Protein AF-0000000076641868 (afdb_homodimer)

InterPro domains:
  IPR032808 DoxX family [PF13564] (14-111)

Solvent-accessible surface area (backbone atoms only — not comparable to full-atom values): 12110 Å² total; per-residue (Å²): 129,54,69,68,49,52,49,50,29,53,50,32,48,50,52,40,35,47,54,39,31,52,54,9,49,38,33,59,73,54,34,63,71,57,48,53,52,36,42,72,49,42,35,53,69,66,54,39,32,53,52,10,48,52,31,35,54,27,30,50,28,38,62,48,17,80,79,39,60,50,44,20,56,52,19,44,60,62,45,38,57,55,22,42,24,50,29,40,45,33,49,27,69,62,51,57,64,91,70,37,48,63,31,48,46,40,41,52,32,42,52,48,36,50,69,52,33,88,60,47,44,81,40,91,130,54,68,66,49,50,49,51,29,52,52,32,48,51,51,41,36,47,53,39,31,52,54,10,48,38,33,59,73,55,35,64,70,57,48,53,52,35,43,75,50,42,34,51,69,68,55,37,33,52,53,10,48,50,30,35,54,26,28,50,29,39,61,48,17,79,79,40,58,49,46,19,54,53,18,43,62,63,45,36,58,55,24,41,22,49,30,40,43,33,48,29,70,62,53,57,64,90,68,37,48,61,30,48,46,39,40,52,33,43,52,48,35,52,68,52,33,86,60,47,44,82,42,91

pLDDT: mean 96.49, std 3.2, range [76.69, 98.81]

Organism: NCBI:txid1194090

Radius of gyration: 18.6 Å; Cα contacts (8 Å, |Δi|>4): 297; chains: 2; bounding box: 43×44×39 Å

Foldseek 3Di:
DDPVLVVLLVVLLVLLLVLLQVQLVCLQVVPPVSQVVCVVLPHHNVRSNVSSVLSNVLSVQLVCCVPVVVSNLVSLVSCLVVLVVQLVSCVVVVPDCVPNVSSVSSNVSSVSNLVSDPVHDDDD/DDPVLVVLLVVLLVLLLVLLQVQLVCLQVVPPVSQVVCVVLPHHNVRSNVSSVLSNVLSVQLVCCVPVVVSNLVSLVSCLVVLVVQLVSCVVVVPDCVPNVSSVSSNVSSVSNLVSRPVHDDDD

Sequence (248 aa):
MSLVIQAIHWISITAFSFIFGYAGVKKLYQEETMMMGMEELGFGVTWTFAIGLAEVLGTIGVLAGIFVHPVKIISVLLLMPFAIGAFTMHMGHQHPFSIYWQSLAVCVLSIVILWTDDSFKLVLMSLVIQAIHWISITAFSFIFGYAGVKKLYQEETMMMGMEELGFGVTWTFAIGLAEVLGTIGVLAGIFVHPVKIISVLLLMPFAIGAFTMHMGHQHPFSIYWQSLAVCVLSIVILWTDDSFKLVL

Nearest PDB structures (foldseek):
  2rld-assembly1_A  TM=5.023E-01  e=7.911E-01  Bacteroides thetaiotaomicron VPI-5482
  8jmt-assembly1_A  TM=2.812E-01  e=4.109E+00  Homo sapiens
  2rld-assembly1_A  TM=5.025E-01  e=8.059E-01  Bacteroides thetaiotaomicron VPI-5482
  8jmt-assembly1_A  TM=2.779E-01  e=4.835E+00  Homo sapiens

Structure (mmCIF, N/CA/C/O backbone):
data_AF-0000000076641868-model_v1
#
loop_
_entity.id
_entity.type
_entity.pdbx_description
1 polymer 'DoxX-like family protein'
#
loop_
_atom_site.group_PDB
_atom_site.id
_atom_site.type_symbol
_atom_site.label_atom_id
_atom_site.label_alt_id
_atom_site.label_comp_id
_atom_site.label_asym_id
_atom_site.label_entity_id
_atom_site.label_seq_id
_atom_site.pdbx_PDB_ins_code
_atom_site.Cartn_x
_atom_site.Cartn_y
_atom_site.Cartn_z
_atom_site.occupancy
_atom_site.B_iso_or_equiv
_atom_site.auth_seq_id
_atom_site.auth_comp_id
_atom_site.auth_asym_id
_atom_site.auth_atom_id
_atom_site.pdbx_PDB_model_num
ATOM 1 N N . MET A 1 1 ? 13.328 18.812 17.125 1 76.69 1 MET A N 1
ATOM 2 C CA . MET A 1 1 ? 13.43 17.359 17.203 1 76.69 1 MET A CA 1
ATOM 3 C C . MET A 1 1 ? 14.75 16.938 17.859 1 76.69 1 MET A C 1
ATOM 5 O O . MET A 1 1 ? 15.773 17.609 17.672 1 76.69 1 MET A O 1
ATOM 9 N N . SER A 1 2 ? 14.734 15.969 18.641 1 90.81 2 SER A N 1
ATOM 10 C CA . SER A 1 2 ? 15.938 15.5 19.312 1 90.81 2 SER A CA 1
ATOM 11 C C . SER A 1 2 ? 16.953 14.93 18.328 1 90.81 2 SER A C 1
ATOM 13 O O . SER A 1 2 ? 16.594 14.57 17.203 1 90.81 2 SER A O 1
ATOM 15 N N . LEU A 1 3 ? 18.125 14.891 18.75 1 93.38 3 LEU A N 1
ATOM 16 C CA . LEU A 1 3 ? 19.219 14.367 17.922 1 93.38 3 LEU A CA 1
ATOM 17 C C . LEU A 1 3 ? 18.953 12.914 17.531 1 93.38 3 LEU A C 1
ATOM 19 O O . LEU A 1 3 ? 19.312 12.484 16.438 1 93.38 3 LEU A O 1
ATOM 23 N N . VAL A 1 4 ? 18.469 12.219 18.469 1 95.12 4 VAL A N 1
ATOM 24 C CA . VAL A 1 4 ? 18.188 10.805 18.234 1 95.12 4 VAL A CA 1
ATOM 25 C C . VAL A 1 4 ? 17.156 10.664 17.109 1 95.12 4 VAL A C 1
ATOM 27 O O . VAL A 1 4 ? 17.328 9.859 16.203 1 95.12 4 VAL A O 1
ATOM 30 N N . ILE A 1 5 ? 16.125 11.445 17.125 1 96.12 5 ILE A N 1
ATOM 31 C CA . ILE A 1 5 ? 15.07 11.391 16.125 1 96.12 5 ILE A CA 1
ATOM 32 C C . ILE A 1 5 ? 15.625 11.836 14.773 1 96.12 5 ILE A C 1
ATOM 34 O O . ILE A 1 5 ? 15.297 11.258 13.734 1 96.12 5 ILE A O 1
ATOM 38 N N . GLN A 1 6 ? 16.406 12.852 14.812 1 94.88 6 GLN A N 1
ATOM 39 C CA . GLN A 1 6 ? 17.047 13.305 13.586 1 94.88 6 GLN A CA 1
ATOM 40 C C . GLN A 1 6 ? 17.906 12.211 12.977 1 94.88 6 GLN A C 1
ATOM 42 O O . GLN A 1 6 ? 17.891 12 11.758 1 94.88 6 GLN A O 1
ATOM 47 N N . ALA A 1 7 ? 18.641 11.586 13.773 1 97.06 7 ALA A N 1
ATOM 48 C CA . ALA A 1 7 ? 19.5 10.492 13.305 1 97.06 7 ALA A CA 1
ATOM 49 C C . ALA A 1 7 ? 18.656 9.367 12.695 1 97.06 7 ALA A C 1
ATOM 51 O O . ALA A 1 7 ? 18.984 8.867 11.617 1 97.06 7 ALA A O 1
ATOM 52 N N . ILE A 1 8 ? 17.672 9 13.359 1 97.94 8 ILE A N 1
ATOM 53 C CA . ILE A 1 8 ? 16.781 7.949 12.875 1 97.94 8 ILE A CA 1
ATOM 54 C C . ILE A 1 8 ? 16.188 8.352 11.531 1 97.94 8 ILE A C 1
ATOM 56 O O . ILE A 1 8 ? 16.141 7.551 10.602 1 97.94 8 ILE A O 1
ATOM 60 N N . HIS A 1 9 ? 15.758 9.562 11.414 1 96.75 9 HIS A N 1
ATOM 61 C CA . HIS A 1 9 ? 15.148 10.078 10.188 1 96.75 9 HIS A CA 1
ATOM 62 C C . HIS A 1 9 ? 16.109 9.969 9.008 1 96.75 9 HIS A C 1
ATOM 64 O O . HIS A 1 9 ? 15.766 9.391 7.973 1 96.75 9 HIS A O 1
ATOM 70 N N . TRP A 1 10 ? 17.344 10.367 9.203 1 96.06 10 TRP A N 1
ATOM 71 C CA . TRP A 1 10 ? 18.312 10.43 8.109 1 96.06 10 TRP A CA 1
ATOM 72 C C . TRP A 1 10 ? 18.859 9.047 7.777 1 96.06 10 TRP A C 1
ATOM 74 O O . TRP A 1 10 ? 19.125 8.742 6.613 1 96.06 10 TRP A O 1
ATOM 84 N N . ILE A 1 11 ? 18.984 8.266 8.75 1 98.06 11 ILE A N 1
ATOM 85 C CA . ILE A 1 11 ? 19.406 6.895 8.508 1 98.06 11 ILE A CA 1
ATOM 86 C C . ILE A 1 11 ? 18.328 6.148 7.723 1 98.06 11 ILE A C 1
ATOM 88 O O . ILE A 1 11 ? 18.641 5.414 6.781 1 98.06 11 ILE A O 1
ATOM 92 N N . SER A 1 12 ? 17.125 6.375 8.133 1 98.31 12 SER A N 1
ATOM 93 C CA . SER A 1 12 ? 16 5.73 7.453 1 98.31 12 SER A CA 1
ATOM 94 C C . SER A 1 12 ? 15.906 6.191 6 1 98.31 12 SER A C 1
ATOM 96 O O . SER A 1 12 ? 15.672 5.379 5.102 1 98.31 12 SER A O 1
ATOM 98 N N . ILE A 1 13 ? 16.125 7.453 5.812 1 97.81 13 ILE A N 1
ATOM 99 C CA . ILE A 1 13 ? 16.078 8 4.461 1 97.81 13 ILE A CA 1
ATOM 100 C C . ILE A 1 13 ? 17.188 7.375 3.613 1 97.81 13 ILE A C 1
ATOM 102 O O . ILE A 1 13 ? 16.953 7 2.461 1 97.81 13 ILE A O 1
ATOM 106 N N . THR A 1 14 ? 18.328 7.273 4.152 1 98.12 14 THR A N 1
ATOM 107 C CA . THR A 1 14 ? 19.469 6.723 3.436 1 98.12 14 THR A CA 1
ATOM 108 C C . THR A 1 14 ? 19.234 5.266 3.062 1 98.12 14 THR A C 1
ATOM 110 O O . THR A 1 14 ? 19.406 4.875 1.907 1 98.12 14 THR A O 1
ATOM 113 N N . ALA A 1 15 ? 18.812 4.496 4.027 1 98.5 15 ALA A N 1
ATOM 114 C CA . ALA A 1 15 ? 18.547 3.082 3.783 1 98.5 15 ALA A CA 1
ATOM 115 C C . ALA A 1 15 ? 17.406 2.906 2.773 1 98.5 15 ALA A C 1
ATOM 117 O O . ALA A 1 15 ? 17.516 2.102 1.844 1 98.5 15 ALA A O 1
ATOM 118 N N . PHE A 1 16 ? 16.328 3.643 2.973 1 98.75 16 PHE A N 1
ATOM 119 C CA . PHE A 1 16 ? 15.172 3.633 2.092 1 98.75 16 PHE A CA 1
ATOM 120 C C . PHE A 1 16 ? 15.578 3.951 0.657 1 98.75 16 PHE A C 1
ATOM 122 O O . PHE A 1 16 ? 15.219 3.225 -0.271 1 98.75 16 PHE A O 1
ATOM 129 N N . SER A 1 17 ? 16.359 4.996 0.498 1 98.5 17 SER A N 1
ATOM 130 C CA . SER A 1 17 ? 16.797 5.438 -0.822 1 98.5 17 SER A CA 1
ATOM 131 C C . SER A 1 17 ? 17.75 4.43 -1.455 1 98.5 17 SER A C 1
ATOM 133 O O . SER A 1 17 ? 17.688 4.184 -2.662 1 98.5 17 SER A O 1
ATOM 135 N N . PHE A 1 18 ? 18.562 3.887 -0.637 1 98.62 18 PHE A N 1
ATOM 136 C CA . PHE A 1 18 ? 19.516 2.914 -1.164 1 98.62 18 PHE A CA 1
ATOM 137 C C . PHE A 1 18 ? 18.781 1.684 -1.698 1 98.62 18 PHE A C 1
ATOM 139 O O . PHE A 1 18 ? 19.047 1.233 -2.812 1 98.62 18 PHE A O 1
ATOM 146 N N . ILE A 1 19 ? 17.906 1.183 -0.936 1 98.31 19 ILE A N 1
ATOM 147 C CA . ILE A 1 19 ? 17.234 -0.053 -1.305 1 98.31 19 ILE A CA 1
ATOM 148 C C . ILE A 1 19 ? 16.391 0.176 -2.559 1 98.31 19 ILE A C 1
ATOM 150 O O . ILE A 1 19 ? 16.484 -0.581 -3.527 1 98.31 19 ILE A O 1
ATOM 154 N N . PHE A 1 20 ? 15.547 1.238 -2.566 1 98.75 20 PHE A N 1
ATOM 155 C CA . PHE A 1 20 ? 14.703 1.525 -3.721 1 98.75 20 PHE A CA 1
ATOM 156 C C . PHE A 1 20 ? 15.555 1.911 -4.926 1 98.75 20 PHE A C 1
ATOM 158 O O . PHE A 1 20 ? 15.242 1.537 -6.059 1 98.75 20 PHE A O 1
ATOM 165 N N . GLY A 1 21 ? 16.594 2.701 -4.676 1 98.31 21 GLY A N 1
ATOM 166 C CA . GLY A 1 21 ? 17.469 3.076 -5.77 1 98.31 21 GLY A CA 1
ATOM 167 C C . GLY A 1 21 ? 18.156 1.889 -6.414 1 98.31 21 GLY A C 1
ATOM 168 O O . GLY A 1 21 ? 18.188 1.776 -7.645 1 98.31 21 GLY A O 1
ATOM 169 N N . TYR A 1 22 ? 18.656 1.048 -5.582 1 98.12 22 TYR A N 1
ATOM 170 C CA . TYR A 1 22 ? 19.328 -0.152 -6.062 1 98.12 22 TYR A CA 1
ATOM 171 C C 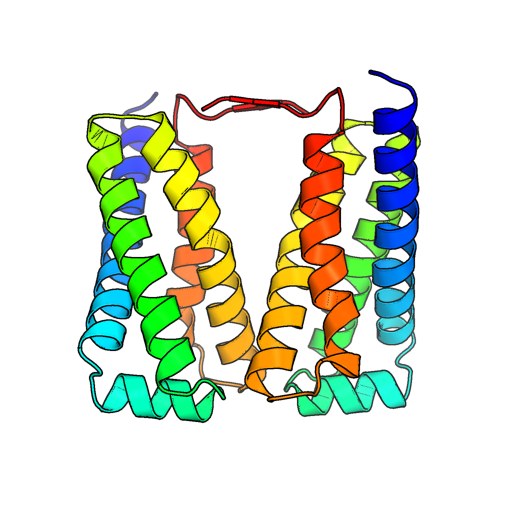. TYR A 1 22 ? 18.375 -1.031 -6.863 1 98.12 22 TYR A C 1
ATOM 173 O O . TYR A 1 22 ? 18.688 -1.444 -7.98 1 98.12 22 TYR A O 1
ATOM 181 N N . ALA A 1 23 ? 17.266 -1.293 -6.332 1 97.88 23 ALA A N 1
ATOM 182 C CA . ALA A 1 23 ? 16.266 -2.127 -7.004 1 97.88 23 ALA A CA 1
ATOM 183 C C . ALA A 1 23 ? 15.805 -1.482 -8.305 1 97.88 23 ALA A C 1
ATOM 185 O O . ALA A 1 23 ? 15.68 -2.156 -9.328 1 97.88 23 ALA A O 1
ATOM 186 N N . GLY A 1 24 ? 15.523 -0.165 -8.234 1 98.69 24 GLY A N 1
ATOM 187 C CA . GLY A 1 24 ? 15.062 0.547 -9.414 1 98.69 24 GLY A CA 1
ATOM 188 C C . GLY A 1 24 ? 16.078 0.527 -10.547 1 98.69 24 GLY A C 1
ATOM 189 O O . GLY A 1 24 ? 15.719 0.29 -11.703 1 98.69 24 GLY A O 1
ATOM 190 N N . VAL A 1 25 ? 17.297 0.745 -10.227 1 98.62 25 VAL A N 1
ATOM 191 C CA . VAL A 1 25 ? 18.344 0.787 -11.234 1 98.62 25 VAL A CA 1
ATOM 192 C C . VAL A 1 25 ? 18.516 -0.593 -11.859 1 98.62 25 VAL A C 1
ATOM 194 O O . VAL A 1 25 ? 18.656 -0.712 -13.078 1 98.62 25 VAL A O 1
ATOM 197 N N . LYS A 1 26 ? 18.484 -1.607 -11.07 1 98.5 26 LYS A N 1
ATOM 198 C CA . LYS A 1 26 ? 18.609 -2.961 -11.602 1 98.5 26 LYS A CA 1
ATOM 199 C C . LYS A 1 26 ? 17.484 -3.283 -12.57 1 98.5 26 LYS A C 1
ATOM 201 O O . LYS A 1 26 ? 17.688 -3.982 -13.562 1 98.5 26 LYS A O 1
ATOM 206 N N . LYS A 1 27 ? 16.328 -2.76 -12.266 1 98.62 27 LYS A N 1
ATOM 207 C CA . LYS A 1 27 ? 15.188 -2.986 -13.148 1 98.62 27 LYS A CA 1
ATOM 208 C C . LYS A 1 27 ? 15.328 -2.193 -14.445 1 98.62 27 LYS A C 1
ATOM 210 O O . LYS A 1 27 ? 15.008 -2.699 -15.523 1 98.62 27 LYS A O 1
ATOM 215 N N . LEU A 1 28 ? 15.836 -1.04 -14.352 1 98.25 28 LEU A N 1
ATOM 216 C CA . LEU A 1 28 ? 15.961 -0.176 -15.516 1 98.25 28 LEU A CA 1
ATOM 217 C C . LEU A 1 28 ? 17.016 -0.721 -16.484 1 98.25 28 LEU A C 1
ATOM 219 O O . LEU A 1 28 ? 16.812 -0.703 -17.703 1 98.25 28 LEU A O 1
ATOM 223 N N . TYR A 1 29 ? 18.047 -1.106 -15.953 1 96.62 29 TYR A N 1
ATOM 224 C CA . TYR A 1 29 ? 19.062 -1.61 -16.875 1 96.62 29 TYR A CA 1
ATOM 225 C C . TYR A 1 29 ? 18.891 -3.107 -17.109 1 96.62 29 TYR A C 1
ATOM 227 O O . TYR A 1 29 ? 19.766 -3.754 -17.703 1 96.62 29 TYR A O 1
ATOM 235 N N . GLN A 1 30 ? 17.891 -3.723 -16.625 1 97.38 30 GLN A N 1
ATOM 236 C CA . GLN A 1 30 ? 17.438 -5.086 -16.875 1 97.38 30 GLN A CA 1
ATOM 237 C C . GLN A 1 30 ? 18.484 -6.105 -16.453 1 97.38 30 GLN A C 1
ATOM 239 O O . GLN A 1 30 ? 18.859 -6.988 -17.234 1 97.38 30 GLN A O 1
ATOM 244 N N . GLU A 1 31 ? 18.906 -5.957 -15.242 1 97.75 31 GLU A N 1
ATOM 245 C CA . GLU A 1 31 ? 19.812 -6.945 -14.688 1 97.75 31 GLU A CA 1
ATOM 246 C C . GLU A 1 31 ? 19.219 -8.352 -14.734 1 97.75 31 GLU A C 1
ATOM 248 O O . GLU A 1 31 ? 18.047 -8.547 -14.375 1 97.75 31 GLU A O 1
ATOM 253 N N . GLU A 1 32 ? 19.984 -9.312 -15.133 1 97.62 32 GLU A N 1
ATOM 254 C CA . GLU A 1 32 ? 19.5 -10.648 -15.484 1 97.62 32 GLU A CA 1
ATOM 255 C C . GLU A 1 32 ? 18.766 -11.297 -14.312 1 97.62 32 GLU A C 1
ATOM 257 O O . GLU A 1 32 ? 17.641 -11.773 -14.469 1 97.62 32 GLU A O 1
ATOM 262 N N . THR A 1 33 ? 19.406 -11.367 -13.164 1 96.75 33 THR A N 1
ATOM 263 C CA . THR A 1 33 ? 18.797 -12 -12 1 96.75 33 THR A CA 1
ATOM 264 C C . THR A 1 33 ? 17.516 -11.281 -11.602 1 96.75 33 THR A C 1
ATOM 266 O O . THR A 1 33 ? 16.531 -11.922 -11.234 1 96.75 33 THR A O 1
ATOM 269 N N . MET A 1 34 ? 17.516 -9.984 -11.664 1 96.81 34 MET A N 1
ATOM 270 C CA . M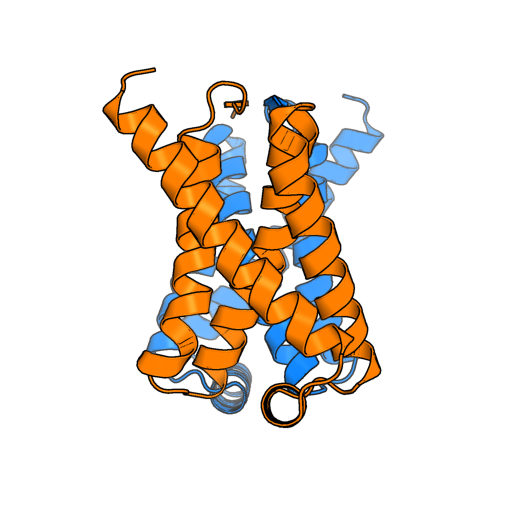ET A 1 34 ? 16.328 -9.195 -11.359 1 96.81 34 MET A CA 1
ATOM 271 C C . MET A 1 34 ? 15.211 -9.492 -12.359 1 96.81 34 MET A C 1
ATOM 273 O O . MET A 1 34 ? 14.062 -9.703 -11.969 1 96.81 34 MET A O 1
ATOM 277 N N . MET A 1 35 ? 15.562 -9.57 -13.609 1 97.69 35 MET A N 1
ATOM 278 C CA . MET A 1 35 ? 14.562 -9.836 -14.648 1 97.69 35 MET A CA 1
ATOM 279 C C . MET A 1 35 ? 13.969 -11.227 -14.477 1 97.69 35 MET A C 1
ATOM 281 O O . MET A 1 35 ? 12.758 -11.406 -14.633 1 97.69 35 MET A O 1
ATOM 285 N N . MET A 1 36 ? 14.758 -12.148 -14.148 1 97.06 36 MET A N 1
ATOM 286 C CA . MET A 1 36 ? 14.273 -13.508 -13.914 1 97.06 36 MET A CA 1
ATOM 287 C C . MET A 1 36 ? 13.328 -13.547 -12.711 1 97.06 36 MET A C 1
ATOM 289 O O . MET A 1 36 ? 12.289 -14.203 -12.758 1 97.06 36 MET A O 1
ATOM 293 N N . GLY A 1 37 ? 13.75 -12.852 -11.656 1 95.88 37 GLY A N 1
ATOM 294 C CA . GLY A 1 37 ? 12.906 -12.781 -10.477 1 95.88 37 GLY A CA 1
ATOM 295 C C . GLY A 1 37 ? 11.562 -12.125 -10.734 1 95.88 37 GLY A C 1
ATOM 296 O O . GLY A 1 37 ? 10.523 -12.617 -10.289 1 95.88 37 GLY A O 1
ATOM 297 N N . MET A 1 38 ? 11.625 -11.086 -11.492 1 97.38 38 MET A N 1
ATOM 298 C CA . MET A 1 38 ? 10.398 -10.367 -11.82 1 97.38 38 MET A CA 1
ATOM 299 C C . MET A 1 38 ? 9.492 -11.219 -12.711 1 97.38 38 MET A C 1
ATOM 301 O O . MET A 1 38 ? 8.273 -11.219 -12.539 1 97.38 38 MET A O 1
ATOM 305 N N . GLU A 1 39 ? 10.086 -11.867 -13.586 1 96.81 39 GLU A N 1
ATOM 306 C CA . GLU A 1 39 ? 9.312 -12.773 -14.43 1 96.81 39 GLU A CA 1
ATOM 307 C C . GLU A 1 39 ? 8.641 -13.867 -13.602 1 96.81 39 GLU A C 1
ATOM 309 O O . GLU A 1 39 ? 7.488 -14.227 -13.844 1 96.81 39 GLU A O 1
ATOM 314 N N . GLU A 1 40 ? 9.375 -14.383 -12.648 1 95.75 40 GLU A N 1
ATOM 315 C CA . GLU A 1 40 ? 8.82 -15.383 -11.742 1 95.75 40 GLU A CA 1
ATOM 316 C C . GLU A 1 40 ? 7.621 -14.836 -10.977 1 95.75 40 GLU A C 1
ATOM 318 O O . GLU A 1 40 ? 6.672 -15.57 -10.695 1 95.75 40 GLU A O 1
ATOM 323 N N . LEU A 1 41 ? 7.664 -13.586 -10.711 1 96.25 41 LEU A N 1
ATOM 324 C CA . LEU A 1 41 ? 6.59 -12.93 -9.969 1 96.25 41 LEU A CA 1
ATOM 325 C C . LEU A 1 41 ? 5.453 -12.531 -10.906 1 96.25 41 LEU A C 1
ATOM 327 O O . LEU A 1 41 ? 4.426 -12.008 -10.453 1 96.25 41 LEU A O 1
ATOM 331 N N . GLY A 1 42 ? 5.703 -12.672 -12.188 1 96.19 42 GLY A N 1
ATOM 332 C CA . GLY A 1 42 ? 4.625 -12.453 -13.141 1 96.19 42 GLY A CA 1
ATOM 333 C C . GLY A 1 42 ? 4.691 -11.102 -13.82 1 96.19 42 GLY A C 1
ATOM 334 O O . GLY A 1 42 ? 3.729 -10.672 -14.461 1 96.19 42 GLY A O 1
ATOM 335 N N . PHE A 1 43 ? 5.801 -10.508 -13.648 1 97.25 43 PHE A N 1
ATOM 336 C CA . PHE A 1 43 ? 5.957 -9.188 -14.25 1 97.25 43 PHE A CA 1
ATOM 337 C C . PHE A 1 43 ? 6.922 -9.242 -15.422 1 97.25 43 PHE A C 1
ATOM 339 O O . PHE A 1 43 ? 8.094 -9.594 -15.258 1 97.25 43 PHE A O 1
ATOM 346 N N . GLY A 1 44 ? 6.477 -8.883 -16.609 1 96.88 44 GLY A N 1
ATOM 347 C CA . GLY A 1 44 ? 7.309 -8.859 -17.797 1 96.88 44 GLY A CA 1
ATOM 348 C C . GLY A 1 44 ? 8.203 -7.637 -17.875 1 96.88 44 GLY A C 1
ATOM 349 O O . GLY A 1 44 ? 8.289 -6.863 -16.906 1 96.88 44 GLY A O 1
ATOM 350 N N . VAL A 1 45 ? 8.781 -7.445 -18.953 1 97.56 45 VAL A N 1
ATOM 351 C CA . VAL A 1 45 ? 9.789 -6.406 -19.156 1 97.56 45 VAL A CA 1
ATOM 352 C C . VAL A 1 45 ? 9.141 -5.027 -19.031 1 97.56 45 VAL A C 1
ATOM 354 O O . VAL A 1 45 ? 9.695 -4.137 -18.375 1 97.56 45 VAL A O 1
ATOM 357 N N . THR A 1 46 ? 8.008 -4.898 -19.578 1 97.56 46 THR A N 1
ATOM 358 C CA . THR A 1 46 ? 7.328 -3.609 -19.562 1 97.56 46 THR A CA 1
ATOM 359 C C . THR A 1 46 ? 7.008 -3.166 -18.141 1 97.56 46 THR A C 1
ATOM 361 O O . THR A 1 46 ? 7.324 -2.043 -17.75 1 97.56 46 THR A O 1
ATOM 364 N N . TRP A 1 47 ? 6.41 -4.094 -17.438 1 97.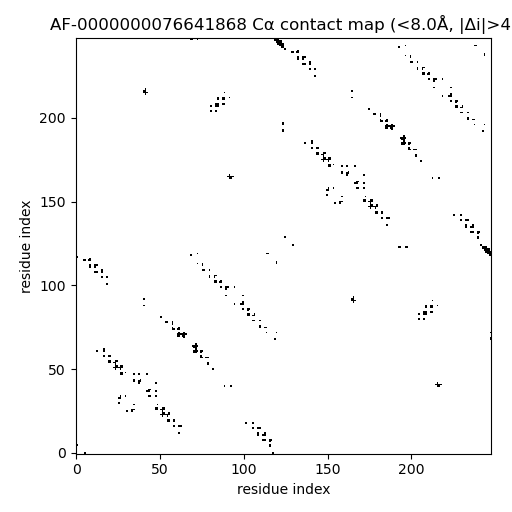12 47 TRP A N 1
ATOM 365 C CA . TRP A 1 47 ? 6.055 -3.777 -16.062 1 97.12 47 TRP A CA 1
ATOM 366 C C . TRP A 1 47 ? 7.301 -3.564 -15.211 1 97.12 47 TRP A C 1
ATOM 368 O O . TRP A 1 47 ? 7.336 -2.668 -14.367 1 97.12 47 TRP A O 1
ATOM 378 N N . THR A 1 48 ? 8.273 -4.395 -15.453 1 98.38 48 THR A N 1
ATOM 379 C CA . THR A 1 48 ? 9.516 -4.277 -14.695 1 98.38 48 THR A CA 1
ATOM 380 C C . THR A 1 48 ? 10.18 -2.93 -14.953 1 98.38 48 THR A C 1
ATOM 382 O O . THR A 1 48 ? 10.625 -2.264 -14.016 1 98.38 48 THR A O 1
ATOM 385 N N . PHE A 1 49 ? 10.18 -2.512 -16.125 1 98.44 49 PHE A N 1
ATOM 386 C CA . PHE A 1 49 ? 10.758 -1.222 -16.469 1 98.44 49 PHE A CA 1
ATOM 387 C C . PHE A 1 49 ? 9.961 -0.083 -15.852 1 98.44 49 PHE A C 1
ATOM 389 O O . PHE A 1 49 ? 10.539 0.862 -15.305 1 98.44 49 PHE A O 1
ATOM 396 N N . ALA A 1 50 ? 8.68 -0.153 -15.945 1 98.31 50 ALA A N 1
ATOM 397 C CA . ALA A 1 50 ? 7.816 0.891 -15.391 1 98.31 50 ALA A CA 1
ATOM 398 C C . ALA A 1 50 ? 8.016 1.026 -13.883 1 98.31 50 ALA A C 1
ATOM 400 O O . ALA A 1 50 ? 8.117 2.139 -13.367 1 98.31 50 ALA A O 1
ATOM 401 N N . ILE A 1 51 ? 8.055 -0.104 -13.211 1 98.44 51 ILE A N 1
ATOM 402 C CA . ILE A 1 51 ? 8.266 -0.118 -11.773 1 98.44 51 ILE A CA 1
ATOM 403 C C . ILE A 1 51 ? 9.641 0.461 -11.445 1 98.44 51 ILE A C 1
ATOM 405 O O . ILE A 1 51 ? 9.781 1.283 -10.539 1 98.44 51 ILE A O 1
ATOM 409 N N . GLY A 1 52 ? 10.664 0.036 -12.195 1 98.69 52 GLY A N 1
ATOM 410 C CA . GLY A 1 52 ? 12.008 0.57 -12.016 1 98.69 52 GLY A CA 1
ATOM 411 C C . GLY A 1 52 ? 12.078 2.076 -12.18 1 98.69 52 GLY A C 1
ATOM 412 O O . GLY A 1 52 ? 12.727 2.766 -11.391 1 98.69 52 GLY A O 1
ATOM 413 N N . LEU A 1 53 ? 11.414 2.527 -13.172 1 98.81 53 LEU A N 1
ATOM 414 C CA . LEU A 1 53 ? 11.375 3.965 -13.422 1 98.81 53 LEU A CA 1
ATOM 415 C C . LEU A 1 53 ? 10.742 4.707 -12.25 1 98.81 53 LEU A C 1
ATOM 417 O O . LEU A 1 53 ? 11.266 5.723 -11.789 1 98.81 53 LEU A O 1
ATOM 421 N N . ALA A 1 54 ? 9.648 4.25 -11.836 1 98.69 54 ALA A N 1
ATOM 422 C CA . ALA A 1 54 ? 8.961 4.859 -10.695 1 98.69 54 ALA A CA 1
ATOM 423 C C . ALA A 1 54 ? 9.852 4.855 -9.453 1 98.69 54 ALA A C 1
ATOM 425 O O . ALA A 1 54 ? 9.914 5.848 -8.727 1 98.69 54 ALA A O 1
ATOM 426 N N . GLU A 1 55 ? 10.508 3.754 -9.242 1 98.81 55 GLU A N 1
ATOM 427 C CA . GLU A 1 55 ? 11.375 3.631 -8.07 1 98.81 55 GLU A CA 1
ATOM 428 C C . GLU A 1 55 ? 12.547 4.609 -8.148 1 98.81 55 GLU A C 1
ATOM 430 O O . GLU A 1 55 ? 12.867 5.273 -7.16 1 98.81 55 GLU A O 1
ATOM 435 N N . VAL A 1 56 ? 13.141 4.711 -9.242 1 98.75 56 VAL A N 1
ATOM 436 C CA . VAL A 1 56 ? 14.281 5.602 -9.406 1 98.75 56 VAL A CA 1
ATOM 437 C C . VAL A 1 56 ? 13.82 7.055 -9.281 1 98.75 56 VAL A C 1
ATOM 439 O O . VAL A 1 56 ? 14.438 7.844 -8.555 1 98.75 56 VAL A O 1
ATOM 442 N N . LEU A 1 57 ? 12.719 7.402 -9.922 1 98.5 57 LEU A N 1
ATOM 443 C CA . LEU A 1 57 ? 12.195 8.758 -9.812 1 98.5 57 LEU A CA 1
ATOM 444 C C . LEU A 1 57 ? 11.797 9.078 -8.375 1 98.5 57 LEU A C 1
ATOM 446 O O . LEU A 1 57 ? 12.055 10.18 -7.887 1 98.5 57 LEU A O 1
ATOM 450 N N . GLY A 1 58 ? 11.156 8.109 -7.734 1 98.62 58 GLY A N 1
ATOM 451 C CA . GLY A 1 58 ? 10.82 8.297 -6.332 1 98.62 58 GLY A CA 1
ATOM 452 C C . GLY A 1 58 ? 12.031 8.508 -5.445 1 98.62 58 GLY A C 1
ATOM 453 O O . GLY A 1 58 ? 12.016 9.352 -4.551 1 98.62 58 GLY A O 1
ATOM 454 N N . THR A 1 59 ? 13.023 7.699 -5.738 1 98.56 59 THR A N 1
ATOM 455 C CA . THR A 1 59 ? 14.25 7.828 -4.965 1 98.56 59 THR A CA 1
ATOM 456 C C . THR A 1 59 ? 14.898 9.188 -5.203 1 98.56 59 THR A C 1
ATOM 458 O O . THR A 1 59 ? 15.336 9.844 -4.254 1 98.56 59 THR A O 1
ATOM 461 N N . ILE A 1 60 ? 14.938 9.625 -6.395 1 98.38 60 ILE A N 1
ATOM 462 C CA . ILE A 1 60 ? 15.438 10.953 -6.719 1 98.38 60 ILE A CA 1
ATOM 463 C C . ILE A 1 60 ? 14.617 12.008 -5.992 1 98.38 60 ILE A C 1
ATOM 465 O O . ILE A 1 60 ? 15.164 12.984 -5.473 1 98.38 60 ILE A O 1
ATOM 469 N N . GLY A 1 61 ? 13.352 11.805 -5.949 1 98.19 61 GLY A N 1
ATOM 470 C CA . GLY A 1 61 ? 12.477 12.719 -5.234 1 98.19 61 GLY A CA 1
ATOM 471 C C . GLY A 1 61 ? 12.766 12.781 -3.746 1 98.19 61 GLY A C 1
ATOM 472 O O . GLY A 1 61 ? 12.758 13.859 -3.15 1 98.19 61 GLY A O 1
ATOM 473 N N . VAL A 1 62 ? 12.984 11.648 -3.184 1 98.06 62 VAL A N 1
ATOM 474 C CA . VAL A 1 62 ? 13.312 11.602 -1.762 1 98.06 62 VAL A CA 1
ATOM 475 C C . VAL A 1 62 ? 14.602 12.383 -1.504 1 98.06 62 VAL A C 1
ATOM 477 O O . VAL A 1 62 ? 14.672 13.18 -0.566 1 98.06 62 VAL A O 1
ATOM 480 N N . LEU A 1 63 ? 15.523 12.234 -2.316 1 96.5 63 LEU A N 1
ATOM 481 C CA . LEU A 1 63 ? 16.812 12.898 -2.148 1 96.5 63 LEU A CA 1
ATOM 482 C C . LEU A 1 63 ? 16.703 14.391 -2.422 1 96.5 63 LEU A C 1
ATOM 484 O O . LEU A 1 63 ? 17.359 15.203 -1.754 1 96.5 63 LEU A O 1
ATOM 488 N N . ALA A 1 64 ? 15.883 14.68 -3.383 1 93.88 64 ALA A N 1
ATOM 489 C CA . ALA A 1 64 ? 15.648 16.094 -3.676 1 93.88 64 ALA A CA 1
ATOM 490 C C . ALA A 1 64 ? 14.953 16.781 -2.504 1 93.88 64 ALA A C 1
ATOM 492 O O . ALA A 1 64 ? 15 18.016 -2.391 1 93.88 64 ALA A O 1
ATOM 493 N N . GLY A 1 65 ? 14.344 15.961 -1.727 1 86.56 65 GLY A N 1
ATOM 494 C CA . GLY A 1 65 ? 13.617 16.453 -0.562 1 86.56 65 GLY A CA 1
ATOM 495 C C . GLY A 1 65 ? 14.516 17.141 0.451 1 86.56 65 GLY A C 1
ATOM 496 O O . GLY A 1 65 ? 14.031 17.812 1.355 1 86.56 65 GLY A O 1
ATOM 497 N N . ILE A 1 66 ? 15.766 17.016 0.338 1 82.44 66 ILE A N 1
ATOM 498 C CA . ILE A 1 66 ? 16.719 17.797 1.131 1 82.44 66 ILE A CA 1
ATOM 499 C C . ILE A 1 66 ? 16.5 19.281 0.879 1 82.44 66 ILE A C 1
ATOM 501 O O . ILE A 1 66 ? 16.609 20.094 1.8 1 82.44 66 ILE A O 1
ATOM 505 N N . PHE A 1 67 ? 16.016 19.656 -0.294 1 90.12 67 PHE A N 1
ATOM 506 C CA . PHE A 1 67 ? 15.852 21.062 -0.688 1 90.12 67 PHE A CA 1
ATOM 507 C C . PHE A 1 67 ? 14.375 21.438 -0.748 1 90.12 67 PHE A C 1
ATOM 509 O O . PHE A 1 67 ? 14.023 22.609 -0.591 1 90.12 67 PHE A O 1
ATOM 516 N N . VAL A 1 68 ? 13.586 20.531 -1.1 1 93.56 68 VAL A N 1
ATOM 517 C CA . VAL A 1 68 ? 12.156 20.75 -1.247 1 93.56 68 VAL A CA 1
ATOM 518 C C . VAL A 1 68 ? 11.391 19.75 -0.379 1 93.56 68 VAL A C 1
ATOM 520 O O . VAL A 1 68 ? 11.016 18.672 -0.846 1 93.56 68 VAL A O 1
ATOM 523 N N . HIS A 1 69 ? 11.016 20.141 0.725 1 92.69 69 HIS A N 1
ATOM 524 C CA . HIS A 1 69 ? 10.539 19.25 1.782 1 92.69 69 HIS A CA 1
ATOM 525 C C . HIS A 1 69 ? 9.281 18.5 1.346 1 92.69 69 HIS A C 1
ATOM 527 O O . HIS A 1 69 ? 9.203 17.281 1.503 1 92.69 69 HIS A O 1
ATOM 533 N N . PRO A 1 70 ? 8.312 19.156 0.729 1 95.62 70 PRO A N 1
ATOM 534 C CA . PRO A 1 70 ? 7.105 18.406 0.355 1 95.62 70 PRO A CA 1
ATOM 535 C C . PRO A 1 70 ? 7.387 17.312 -0.663 1 95.62 70 PRO A C 1
ATOM 537 O O . PRO A 1 70 ? 6.68 16.297 -0.691 1 95.62 70 PRO A O 1
ATOM 540 N N . VAL A 1 71 ? 8.398 17.453 -1.417 1 96.94 71 VAL A N 1
ATOM 541 C CA . VAL A 1 71 ? 8.734 16.469 -2.443 1 96.94 71 VAL A CA 1
ATOM 542 C C . VAL A 1 71 ? 9.195 15.172 -1.787 1 96.94 71 VAL A C 1
ATOM 544 O O . VAL A 1 71 ? 8.867 14.078 -2.26 1 96.94 71 VAL A O 1
ATOM 547 N N . LYS A 1 72 ? 9.898 15.289 -0.717 1 97.19 72 LYS A N 1
ATOM 548 C CA . LYS A 1 72 ? 10.352 14.117 0.026 1 97.19 72 LYS A CA 1
ATOM 549 C C . LYS A 1 72 ? 9.172 13.273 0.5 1 97.19 72 LYS A C 1
ATOM 551 O O . LYS A 1 72 ? 9.133 12.07 0.255 1 97.19 72 LYS A O 1
ATOM 556 N N . ILE A 1 73 ? 8.258 13.922 1.093 1 96.81 73 ILE A N 1
ATOM 557 C CA . ILE A 1 73 ? 7.121 13.227 1.691 1 96.81 73 ILE A CA 1
ATOM 558 C C . ILE A 1 73 ? 6.27 12.594 0.595 1 96.81 73 ILE A C 1
ATOM 560 O O . ILE A 1 73 ? 5.883 11.422 0.698 1 96.81 73 ILE A O 1
ATOM 564 N N . ILE A 1 74 ? 6.043 13.344 -0.446 1 97.38 74 ILE A N 1
ATOM 565 C CA . ILE A 1 74 ? 5.25 12.836 -1.559 1 97.38 74 ILE A CA 1
ATOM 566 C C . ILE A 1 74 ? 5.938 11.617 -2.17 1 97.38 74 ILE A C 1
ATOM 568 O O . ILE A 1 74 ? 5.285 10.625 -2.482 1 97.38 74 ILE A O 1
ATOM 572 N N . SER A 1 75 ? 7.238 11.719 -2.283 1 98.44 75 SER A N 1
ATOM 573 C CA . SER A 1 75 ? 8 10.609 -2.855 1 98.44 75 SER A CA 1
ATOM 574 C C . SER A 1 75 ? 7.895 9.359 -1.988 1 98.44 75 SER A C 1
ATOM 576 O O . SER A 1 75 ? 7.695 8.258 -2.502 1 98.44 75 SER A O 1
ATOM 578 N N . VAL A 1 76 ? 7.996 9.531 -0.71 1 98.19 76 VAL A N 1
ATOM 579 C CA . VAL A 1 76 ? 7.895 8.406 0.214 1 98.19 76 VAL A CA 1
ATOM 580 C C . VAL A 1 76 ? 6.5 7.785 0.126 1 98.19 76 VAL A C 1
ATOM 582 O O . VAL A 1 76 ? 6.359 6.562 0.066 1 98.19 76 VAL A O 1
ATOM 585 N N . LEU A 1 77 ? 5.496 8.609 0.008 1 97.56 77 LEU A N 1
ATOM 586 C CA . LEU A 1 77 ? 4.117 8.141 -0.064 1 97.56 77 LEU A CA 1
ATOM 587 C C . LEU A 1 77 ? 3.865 7.383 -1.364 1 97.56 77 LEU A C 1
ATOM 589 O O . LEU A 1 77 ? 3.105 6.414 -1.387 1 97.56 77 LEU A O 1
ATOM 593 N N . LEU A 1 78 ? 4.535 7.785 -2.402 1 98.12 78 LEU A N 1
ATOM 594 C CA . LEU A 1 78 ? 4.348 7.156 -3.703 1 98.12 78 LEU A CA 1
ATOM 595 C C . LEU A 1 78 ? 5.121 5.844 -3.789 1 98.12 78 LEU A C 1
ATOM 597 O O . LEU A 1 78 ? 4.699 4.91 -4.473 1 98.12 78 LEU A O 1
ATOM 601 N N . LEU A 1 79 ? 6.203 5.754 -3.102 1 98.75 79 LEU A N 1
ATOM 602 C CA . LEU A 1 79 ? 7.035 4.559 -3.129 1 98.75 79 LEU A CA 1
ATOM 603 C C . LEU A 1 79 ? 6.496 3.498 -2.174 1 98.75 79 LEU A C 1
ATOM 605 O O . LEU A 1 79 ? 6.688 2.301 -2.398 1 98.75 79 LEU A O 1
ATOM 609 N N . MET A 1 80 ? 5.742 3.902 -1.216 1 98.62 80 MET A N 1
ATOM 610 C CA . MET A 1 80 ? 5.234 3.004 -0.183 1 98.62 80 MET A CA 1
ATOM 611 C C . MET A 1 80 ? 4.371 1.904 -0.794 1 98.62 80 MET A C 1
ATOM 613 O O . MET A 1 80 ? 4.535 0.727 -0.47 1 98.62 80 MET A O 1
ATOM 617 N N . PRO A 1 81 ? 3.506 2.186 -1.747 1 98.56 81 PRO A N 1
ATOM 618 C CA . PRO A 1 81 ? 2.713 1.118 -2.363 1 98.56 81 PRO A CA 1
ATOM 619 C C . PRO A 1 81 ? 3.576 0.08 -3.078 1 98.56 81 PRO A C 1
ATOM 621 O O . PRO A 1 81 ? 3.225 -1.102 -3.111 1 98.56 81 PRO A O 1
ATOM 624 N N . PHE A 1 82 ? 4.664 0.506 -3.656 1 98.62 82 PHE A N 1
ATOM 625 C CA . PHE A 1 82 ? 5.555 -0.437 -4.316 1 98.62 82 PHE A CA 1
ATOM 626 C C . PHE A 1 82 ? 6.188 -1.387 -3.305 1 98.62 82 PHE A C 1
ATOM 628 O O . PHE A 1 82 ? 6.34 -2.578 -3.578 1 98.62 82 PHE A O 1
ATOM 635 N N . ALA A 1 83 ? 6.547 -0.827 -2.152 1 98.62 83 ALA A N 1
ATOM 636 C CA . ALA A 1 83 ? 7.105 -1.657 -1.087 1 98.62 83 ALA A CA 1
ATOM 637 C C . ALA A 1 83 ? 6.082 -2.684 -0.601 1 98.62 83 ALA A C 1
ATOM 639 O O . ALA A 1 83 ? 6.41 -3.859 -0.429 1 98.62 83 ALA A O 1
ATOM 640 N N . ILE A 1 84 ? 4.898 -2.268 -0.433 1 98.56 84 ILE A N 1
ATOM 641 C CA . ILE A 1 84 ? 3.824 -3.139 0.035 1 98.56 84 ILE A CA 1
ATOM 642 C C . ILE A 1 84 ? 3.561 -4.234 -0.997 1 98.56 84 ILE A C 1
ATOM 644 O O . ILE A 1 84 ? 3.424 -5.406 -0.646 1 98.56 84 ILE A O 1
ATOM 648 N N . GLY A 1 85 ? 3.5 -3.859 -2.199 1 98.31 85 GLY A N 1
ATOM 649 C CA . GLY A 1 85 ? 3.314 -4.824 -3.27 1 98.31 85 GLY A CA 1
ATOM 650 C C . GLY A 1 85 ? 4.422 -5.855 -3.344 1 98.31 85 GLY A C 1
ATOM 651 O O . GLY A 1 85 ? 4.16 -7.055 -3.461 1 98.31 85 GLY A O 1
ATOM 652 N N . ALA A 1 86 ? 5.668 -5.379 -3.291 1 98.06 86 ALA A N 1
ATOM 653 C CA . ALA A 1 86 ? 6.812 -6.289 -3.326 1 98.06 86 ALA A CA 1
ATOM 654 C C . ALA A 1 86 ? 6.773 -7.262 -2.152 1 98.06 86 ALA A C 1
ATOM 656 O O . ALA A 1 86 ? 6.973 -8.469 -2.328 1 98.06 86 ALA A O 1
ATOM 657 N N . PHE A 1 87 ? 6.535 -6.738 -1.014 1 98.12 87 PHE A N 1
ATOM 658 C CA . PHE A 1 87 ? 6.465 -7.566 0.186 1 98.12 87 PHE A CA 1
ATOM 659 C C . PHE A 1 87 ? 5.402 -8.648 0.032 1 98.12 87 PHE A C 1
ATOM 661 O O . PHE A 1 87 ? 5.664 -9.82 0.306 1 98.12 87 PHE A O 1
ATOM 668 N N . THR A 1 88 ? 4.234 -8.297 -0.437 1 97.94 88 THR A N 1
ATOM 669 C CA . THR A 1 88 ? 3.127 -9.242 -0.573 1 97.94 88 THR A CA 1
ATOM 670 C C . THR A 1 88 ? 3.436 -10.281 -1.641 1 97.94 88 THR A C 1
ATOM 672 O O . THR A 1 88 ? 3.117 -11.461 -1.472 1 97.94 88 THR A O 1
ATOM 675 N N . MET A 1 89 ? 4.059 -9.852 -2.711 1 97.81 89 MET A N 1
ATOM 676 C CA . MET A 1 89 ? 4.422 -10.789 -3.773 1 97.81 89 MET A CA 1
ATOM 677 C C . MET A 1 89 ? 5.395 -11.844 -3.26 1 97.81 89 MET A C 1
ATOM 679 O O . MET A 1 89 ? 5.227 -13.031 -3.541 1 97.81 89 MET A O 1
ATOM 683 N N . HIS A 1 90 ? 6.395 -11.43 -2.52 1 97.38 90 HIS A N 1
ATOM 684 C CA . HIS A 1 90 ? 7.379 -12.367 -1.997 1 97.38 90 HIS A CA 1
ATOM 685 C C . HIS A 1 90 ? 6.746 -13.336 -1.008 1 97.38 90 HIS A C 1
ATOM 687 O O . HIS A 1 90 ? 7.059 -14.531 -1.012 1 97.38 90 HIS A O 1
ATOM 693 N N . MET A 1 91 ? 5.875 -12.789 -0.205 1 95.31 91 MET A N 1
ATOM 694 C CA . MET A 1 91 ? 5.168 -13.648 0.737 1 95.31 91 MET A CA 1
ATOM 695 C C . MET A 1 91 ? 4.301 -14.664 0.001 1 95.31 91 MET A C 1
ATOM 697 O O . MET A 1 91 ? 4.32 -15.859 0.32 1 95.31 91 MET A O 1
ATOM 701 N N . GLY A 1 92 ? 3.541 -14.188 -0.95 1 96.62 92 GLY A N 1
ATOM 702 C CA . GLY A 1 92 ? 2.656 -15.055 -1.705 1 96.62 92 GLY A CA 1
ATOM 703 C C . GLY A 1 92 ? 3.396 -16.141 -2.463 1 96.62 92 GLY A C 1
ATOM 704 O O . GLY A 1 92 ? 2.875 -17.25 -2.645 1 96.62 92 GLY A O 1
ATOM 705 N N . HIS A 1 93 ? 4.555 -15.844 -2.889 1 96.75 93 HIS A N 1
ATOM 706 C CA . HIS A 1 93 ? 5.363 -16.828 -3.602 1 96.75 93 HIS A CA 1
ATOM 707 C C . HIS A 1 93 ? 6.164 -17.688 -2.633 1 96.75 93 HIS A C 1
ATOM 709 O O . HIS A 1 93 ? 7.023 -18.469 -3.053 1 96.75 93 HIS A O 1
ATOM 715 N N . GLN A 1 94 ? 5.941 -17.406 -1.327 1 95.75 94 GLN A N 1
ATOM 716 C CA . GLN A 1 94 ? 6.488 -18.203 -0.241 1 95.75 94 GLN A CA 1
ATOM 717 C C . GLN A 1 94 ? 8.016 -18.203 -0.267 1 95.75 94 GLN A C 1
ATOM 719 O O . GLN A 1 94 ? 8.656 -19.234 -0.042 1 95.75 94 GLN A O 1
ATOM 724 N N . HIS A 1 95 ? 8.555 -17.094 -0.658 1 95.94 95 HIS A N 1
ATOM 725 C CA . HIS A 1 95 ? 10 -16.906 -0.551 1 95.94 95 HIS A CA 1
ATOM 726 C C . HIS A 1 95 ? 10.445 -16.922 0.906 1 95.94 95 HIS A C 1
ATOM 728 O O . HIS A 1 95 ? 9.68 -16.562 1.801 1 95.94 95 HIS A O 1
ATOM 734 N N . PRO A 1 96 ? 11.727 -17.375 1.142 1 96.19 96 PRO A N 1
ATOM 735 C CA . PRO A 1 96 ? 12.227 -17.312 2.514 1 96.19 96 PRO A CA 1
ATOM 736 C C . PRO A 1 96 ? 12.43 -15.875 2.998 1 96.19 96 PRO A C 1
ATOM 738 O O . PRO A 1 96 ? 12.602 -14.969 2.184 1 96.19 96 PRO A O 1
ATOM 741 N N . PHE A 1 97 ? 12.391 -15.711 4.258 1 94.56 97 PHE A N 1
ATOM 742 C CA . PHE A 1 97 ? 12.508 -14.391 4.867 1 94.56 97 PHE A CA 1
ATOM 743 C C . PHE A 1 97 ? 13.789 -13.695 4.41 1 94.56 97 PHE A C 1
ATOM 745 O O . PHE A 1 97 ? 13.812 -12.477 4.262 1 94.56 97 PHE A O 1
ATOM 752 N N . SER A 1 98 ? 14.789 -14.453 4.152 1 95.06 98 SER A N 1
ATOM 753 C CA . SER A 1 98 ? 16.062 -13.898 3.727 1 95.06 98 SER A CA 1
ATOM 754 C C . SER A 1 98 ? 15.93 -13.133 2.418 1 95.06 98 SER A C 1
ATOM 756 O O . SER A 1 98 ? 16.734 -12.25 2.115 1 95.06 98 SER A O 1
ATOM 758 N N . ILE A 1 99 ? 14.852 -13.375 1.72 1 91.25 99 ILE A N 1
ATOM 759 C CA . ILE A 1 99 ? 14.656 -12.742 0.421 1 91.25 99 ILE A CA 1
ATOM 760 C C . ILE A 1 99 ? 13.758 -11.516 0.578 1 91.25 99 ILE A C 1
ATOM 762 O O . ILE A 1 99 ? 14.031 -10.461 -0.001 1 91.25 99 ILE A O 1
ATOM 766 N N . TYR A 1 100 ? 12.766 -11.625 1.465 1 92.38 100 TYR A N 1
ATOM 767 C CA . TYR A 1 100 ? 11.789 -10.539 1.389 1 92.38 100 TYR A CA 1
ATOM 768 C C . TYR A 1 100 ? 11.945 -9.578 2.562 1 92.38 100 TYR A C 1
ATOM 770 O O . TYR A 1 100 ? 11.188 -8.617 2.691 1 92.38 100 TYR A O 1
ATOM 778 N N . TRP A 1 101 ? 12.953 -9.703 3.35 1 95 101 TRP A N 1
ATOM 779 C CA . TRP A 1 101 ? 13.125 -8.797 4.477 1 95 101 TRP A CA 1
ATOM 780 C C . TRP A 1 101 ? 13.352 -7.367 3.994 1 95 101 TRP A C 1
ATOM 782 O O . TRP A 1 101 ? 12.969 -6.406 4.672 1 95 101 TRP A O 1
ATOM 792 N N . GLN A 1 102 ? 13.945 -7.168 2.844 1 96.25 102 GLN A N 1
ATOM 793 C CA . GLN A 1 102 ? 14.211 -5.824 2.34 1 96.25 102 GLN A CA 1
ATOM 794 C C . GLN A 1 102 ? 12.914 -5.094 2.014 1 96.25 102 GLN A C 1
ATOM 796 O O . GLN A 1 102 ? 12.789 -3.898 2.285 1 96.25 102 GLN A O 1
ATOM 801 N N . SER A 1 103 ? 12.016 -5.828 1.386 1 97.31 103 SER A N 1
ATOM 802 C CA . SER A 1 103 ? 10.742 -5.191 1.077 1 97.31 103 SER A CA 1
ATOM 803 C C . SER A 1 103 ? 9.969 -4.859 2.35 1 97.31 103 SER A C 1
ATOM 805 O O . SER A 1 103 ? 9.328 -3.809 2.436 1 97.31 103 SER A O 1
ATOM 807 N N . LEU A 1 104 ? 10.047 -5.711 3.352 1 97.81 104 LEU A N 1
ATOM 808 C CA . LEU A 1 104 ? 9.453 -5.398 4.645 1 97.81 104 LEU A CA 1
ATOM 809 C C . LEU A 1 104 ? 10.125 -4.184 5.277 1 97.81 104 LEU A C 1
ATOM 811 O O . LEU A 1 104 ? 9.445 -3.309 5.82 1 97.81 104 LEU A O 1
ATOM 815 N N . ALA A 1 105 ? 11.391 -4.156 5.203 1 98.38 105 ALA A N 1
ATOM 816 C CA . ALA A 1 105 ? 12.156 -3.051 5.77 1 98.38 105 ALA A CA 1
ATOM 817 C C . ALA A 1 105 ? 11.727 -1.718 5.164 1 98.38 105 ALA A C 1
ATOM 819 O O . ALA A 1 105 ? 11.492 -0.746 5.887 1 98.38 105 ALA A O 1
ATOM 820 N N . VAL A 1 106 ? 11.57 -1.672 3.896 1 98.38 106 VAL A N 1
ATOM 821 C CA . VAL A 1 106 ? 11.266 -0.388 3.273 1 98.38 106 VAL A CA 1
ATOM 822 C C . VAL A 1 106 ? 9.812 -0.001 3.572 1 98.38 106 VAL A C 1
ATOM 824 O O . VAL A 1 106 ? 9.484 1.186 3.623 1 98.38 106 VAL A O 1
ATOM 827 N N . CYS A 1 107 ? 8.93 -0.943 3.787 1 98.56 107 CYS A N 1
ATOM 828 C CA . CYS A 1 107 ? 7.609 -0.615 4.305 1 98.56 107 CYS A CA 1
ATOM 829 C C . CYS A 1 107 ? 7.711 0.082 5.656 1 98.56 107 CYS A C 1
ATOM 831 O O . CYS A 1 107 ? 7.113 1.14 5.863 1 98.56 107 CYS A O 1
ATOM 833 N N . VAL A 1 108 ? 8.492 -0.482 6.516 1 98.62 108 VAL A N 1
ATOM 834 C CA . VAL A 1 108 ? 8.664 0.053 7.859 1 98.62 108 VAL A CA 1
ATOM 835 C C . VAL A 1 108 ? 9.375 1.403 7.797 1 98.62 108 VAL A C 1
ATOM 837 O O . VAL A 1 108 ? 8.953 2.363 8.453 1 98.62 108 VAL A O 1
ATOM 840 N N . LEU A 1 109 ? 10.398 1.475 7.027 1 98.75 109 LEU A N 1
ATOM 841 C CA . LEU A 1 109 ? 11.172 2.705 6.902 1 98.75 109 LEU A CA 1
ATOM 842 C C . LEU A 1 109 ? 10.297 3.846 6.391 1 98.75 109 LEU A C 1
ATOM 844 O O . LEU A 1 109 ? 10.484 5 6.789 1 98.75 109 LEU A O 1
ATOM 848 N N . SER A 1 110 ? 9.383 3.553 5.434 1 98.56 110 SER A N 1
ATOM 849 C CA . SER A 1 110 ? 8.477 4.59 4.949 1 98.56 110 SER A CA 1
ATOM 850 C C . SER A 1 110 ? 7.68 5.203 6.098 1 98.56 110 SER A C 1
ATOM 852 O O . SER A 1 110 ? 7.555 6.426 6.188 1 98.56 110 SER A O 1
ATOM 854 N N . ILE A 1 111 ? 7.207 4.398 6.984 1 98.19 111 ILE A N 1
ATOM 855 C CA . ILE A 1 111 ? 6.422 4.852 8.125 1 98.19 111 ILE A CA 1
ATOM 856 C C . ILE A 1 111 ? 7.305 5.648 9.078 1 98.19 111 ILE A C 1
ATOM 858 O O . ILE A 1 111 ? 6.906 6.707 9.57 1 98.19 111 ILE A O 1
ATOM 862 N N . VAL A 1 112 ? 8.5 5.176 9.297 1 98.38 112 VAL A N 1
ATOM 863 C CA . VAL A 1 112 ? 9.438 5.84 10.203 1 98.38 112 VAL A CA 1
ATOM 864 C C . VAL A 1 112 ? 9.797 7.215 9.648 1 98.38 112 VAL A C 1
ATOM 866 O O . VAL A 1 112 ? 9.844 8.195 10.398 1 98.38 112 VAL A O 1
ATOM 869 N N . ILE A 1 113 ? 10.039 7.301 8.391 1 97.81 113 ILE A N 1
ATOM 870 C CA . ILE A 1 113 ? 10.414 8.562 7.762 1 97.81 113 ILE A CA 1
ATOM 871 C C . ILE A 1 113 ? 9.281 9.578 7.93 1 97.81 113 ILE A C 1
ATOM 873 O O . ILE A 1 113 ? 9.516 10.727 8.312 1 97.81 113 ILE A O 1
ATOM 877 N N . LEU A 1 114 ? 8.07 9.141 7.703 1 96.88 114 LEU A N 1
ATOM 878 C CA . LEU A 1 114 ? 6.926 10.031 7.828 1 96.88 114 LEU A CA 1
ATOM 879 C C . LEU A 1 114 ? 6.715 10.445 9.281 1 96.88 114 LEU A C 1
ATOM 881 O O . LEU A 1 114 ? 6.426 11.609 9.562 1 96.88 114 LEU A O 1
ATOM 885 N N . TRP A 1 115 ? 6.973 9.508 10.109 1 96.19 115 TRP A N 1
ATOM 886 C CA . TRP A 1 115 ? 6.75 9.758 11.531 1 96.19 115 TRP A CA 1
ATOM 887 C C . TRP A 1 115 ? 7.801 10.711 12.086 1 96.19 115 TRP A C 1
ATOM 889 O O . TRP A 1 115 ? 7.508 11.523 12.969 1 96.19 115 TRP A O 1
ATOM 899 N N . THR A 1 116 ? 8.961 10.648 11.617 1 96.19 116 THR A N 1
ATOM 900 C CA . THR A 1 116 ? 10.07 11.422 12.164 1 96.19 116 THR A CA 1
ATOM 901 C C . THR A 1 116 ? 10.227 12.742 11.414 1 96.19 116 THR A C 1
ATOM 903 O O . THR A 1 116 ? 11.047 13.586 11.797 1 96.19 116 THR A O 1
ATOM 906 N N . ASP A 1 117 ? 9.5 12.859 10.398 1 94.31 117 ASP A N 1
ATOM 907 C CA . ASP A 1 117 ? 9.625 14.094 9.633 1 94.31 117 ASP A CA 1
ATOM 908 C C . ASP A 1 117 ? 8.898 15.242 10.32 1 94.31 117 ASP A C 1
ATOM 910 O O . ASP A 1 117 ? 7.711 15.141 10.617 1 94.31 117 ASP A O 1
ATOM 914 N N . ASP A 1 118 ? 9.484 16.375 10.539 1 90.44 118 ASP A N 1
ATOM 915 C CA . ASP A 1 118 ? 8.977 17.5 11.328 1 90.44 118 ASP A CA 1
ATOM 916 C C . ASP A 1 118 ? 7.902 18.266 10.562 1 90.44 118 ASP A C 1
ATOM 918 O O . ASP A 1 118 ? 7.047 18.922 11.164 1 90.44 118 ASP A O 1
ATOM 922 N N . SER A 1 119 ? 7.965 18.188 9.344 1 90.25 119 SER A N 1
ATOM 923 C CA . SER A 1 119 ? 7.035 18.953 8.531 1 90.25 119 SER A CA 1
ATOM 924 C C . SER A 1 119 ? 5.762 18.172 8.25 1 90.25 119 SER A C 1
ATOM 926 O O . SER A 1 119 ? 4.73 18.75 7.898 1 90.25 119 SER A O 1
ATOM 928 N N . PHE A 1 120 ? 5.84 16.859 8.312 1 93.44 120 PHE A N 1
ATOM 929 C CA . PHE A 1 120 ? 4.719 16 7.969 1 93.44 120 PHE A CA 1
ATOM 930 C C . PHE A 1 120 ? 3.756 15.875 9.141 1 93.44 120 PHE A C 1
ATOM 932 O O . PHE A 1 120 ? 4.164 15.523 10.258 1 93.44 120 PHE A O 1
ATOM 939 N N . LYS A 1 121 ? 2.496 16.156 8.938 1 93.44 121 LYS A N 1
ATOM 940 C CA . LYS A 1 121 ? 1.461 15.953 9.953 1 93.44 121 LYS A CA 1
ATOM 941 C C . LYS A 1 121 ? 0.208 15.336 9.336 1 93.44 121 LYS A C 1
ATOM 943 O O . LYS A 1 121 ? -0.222 15.742 8.25 1 93.44 121 LYS A O 1
ATOM 948 N N . LEU A 1 122 ? -0.26 14.32 10.016 1 92 122 LEU A N 1
ATOM 949 C CA . LEU A 1 122 ? -1.563 13.75 9.703 1 92 122 LEU A CA 1
ATOM 950 C C . LEU A 1 122 ? -2.633 14.281 10.656 1 92 122 LEU A C 1
ATOM 952 O O . LEU A 1 122 ? -2.572 14.039 11.859 1 92 122 LEU A O 1
ATOM 956 N N . VAL A 1 123 ? -3.52 15.023 10.141 1 91.5 123 VAL A N 1
ATOM 957 C CA . VAL A 1 123 ? -4.629 15.531 10.945 1 91.5 123 VAL A CA 1
ATOM 958 C C . VAL A 1 123 ? -5.871 14.68 10.703 1 91.5 123 VAL A C 1
ATOM 960 O O . VAL A 1 123 ? -6.32 14.531 9.57 1 91.5 123 VAL A O 1
ATOM 963 N N . LEU A 1 124 ? -6.34 14.117 11.742 1 90.19 124 LEU A N 1
ATOM 964 C CA . LEU A 1 124 ? -7.449 13.172 11.656 1 90.19 124 LEU A CA 1
ATOM 965 C C . LEU A 1 124 ? -8.734 13.797 12.211 1 90.19 124 LEU A C 1
ATOM 967 O O . LEU A 1 124 ? -8.68 14.664 13.078 1 90.19 124 LEU A O 1
ATOM 971 N N . MET B 1 1 ? -18.328 21.469 2.6 1 76.88 1 MET B N 1
ATOM 972 C CA . MET B 1 1 ? -18.109 20.672 1.398 1 76.88 1 MET B CA 1
ATOM 973 C C . MET B 1 1 ? -19.359 20.641 0.525 1 76.88 1 MET B C 1
ATOM 975 O O . MET B 1 1 ? -20.469 20.672 1.036 1 76.88 1 MET B O 1
ATOM 979 N N . SER B 1 2 ? -19.188 20.672 -0.711 1 90.88 2 SER B N 1
ATOM 980 C CA . SER B 1 2 ? -20.312 20.656 -1.631 1 90.88 2 SER B CA 1
ATOM 981 C C . SER B 1 2 ? -21.062 19.328 -1.562 1 90.88 2 SER B C 1
ATOM 983 O O . SER B 1 2 ? -20.516 18.328 -1.1 1 90.88 2 SER B O 1
ATOM 985 N N . LEU B 1 3 ? -22.266 19.359 -1.975 1 93.56 3 LEU B N 1
ATOM 986 C CA . LEU B 1 3 ? -23.109 18.188 -1.977 1 93.56 3 LEU B CA 1
ATOM 987 C C . LEU B 1 3 ? -22.5 17.078 -2.832 1 93.56 3 LEU B C 1
ATOM 989 O O . LEU B 1 3 ? -22.641 15.891 -2.518 1 93.56 3 LEU B O 1
ATOM 993 N N . VAL B 1 4 ? -21.984 17.484 -3.9 1 95.25 4 VAL B N 1
ATOM 994 C CA . VAL B 1 4 ? -21.375 16.516 -4.816 1 95.25 4 VAL B CA 1
ATOM 995 C C . VAL B 1 4 ? -20.219 15.797 -4.117 1 95.25 4 VAL B C 1
ATOM 997 O O . VAL B 1 4 ? -20.109 14.57 -4.188 1 95.25 4 VAL B O 1
ATOM 1000 N N . ILE B 1 5 ? -19.391 16.5 -3.414 1 96.12 5 ILE B N 1
ATOM 1001 C CA . ILE B 1 5 ? -18.25 15.922 -2.713 1 96.12 5 ILE B CA 1
ATOM 1002 C C . ILE B 1 5 ? -18.734 15.023 -1.582 1 96.12 5 ILE B C 1
ATOM 1004 O O . ILE B 1 5 ? -18.188 13.945 -1.348 1 96.12 5 ILE B O 1
ATOM 1008 N N . GLN B 1 6 ? -19.734 15.484 -0.909 1 94.94 6 GLN B N 1
ATOM 1009 C CA . GLN B 1 6 ? -20.312 14.656 0.143 1 94.94 6 GLN B CA 1
ATOM 1010 C C . GLN B 1 6 ? -20.859 13.344 -0.419 1 94.94 6 GLN B C 1
ATOM 1012 O O . GLN B 1 6 ? -20.656 12.281 0.178 1 94.94 6 GLN B O 1
ATOM 1017 N N . ALA B 1 7 ? -21.516 13.422 -1.488 1 97.12 7 ALA B N 1
ATOM 1018 C CA . ALA B 1 7 ? -22.047 12.227 -2.135 1 97.12 7 ALA B CA 1
ATOM 1019 C C . ALA B 1 7 ? -20.938 11.273 -2.527 1 97.12 7 ALA B C 1
ATOM 1021 O O . ALA B 1 7 ? -21.016 10.07 -2.27 1 97.12 7 ALA B O 1
ATOM 1022 N N . ILE B 1 8 ? -19.953 11.789 -3.119 1 98 8 ILE B N 1
ATOM 1023 C CA . ILE B 1 8 ? -18.812 10.977 -3.533 1 98 8 ILE B CA 1
ATOM 1024 C C . ILE B 1 8 ? -18.188 10.312 -2.311 1 98 8 ILE B C 1
ATOM 1026 O O . ILE B 1 8 ? -17.859 9.125 -2.342 1 98 8 ILE B O 1
ATOM 1030 N N . HIS B 1 9 ? -18.016 11.047 -1.251 1 96.81 9 HIS B N 1
ATOM 1031 C CA . HIS B 1 9 ? -17.422 10.539 -0.022 1 96.81 9 HIS B CA 1
ATOM 1032 C C . HIS B 1 9 ? -18.203 9.352 0.528 1 96.81 9 HIS B C 1
ATOM 1034 O O . HIS B 1 9 ? -17.625 8.281 0.764 1 96.81 9 HIS B O 1
ATOM 1040 N N . TRP B 1 10 ? -19.5 9.469 0.58 1 96.12 10 TRP B N 1
ATOM 1041 C CA . TRP B 1 10 ? -20.328 8.445 1.216 1 96.12 10 TRP B CA 1
ATOM 1042 C C . TRP B 1 10 ? -20.516 7.246 0.293 1 96.12 10 TRP B C 1
ATOM 1044 O O . TRP B 1 10 ? -20.609 6.105 0.755 1 96.12 10 TRP B O 1
ATOM 1054 N N . ILE B 1 11 ? -20.594 7.496 -0.93 1 98.06 11 ILE B N 1
ATOM 1055 C CA . ILE B 1 11 ? -20.672 6.395 -1.884 1 98.06 11 ILE B CA 1
ATOM 1056 C C . ILE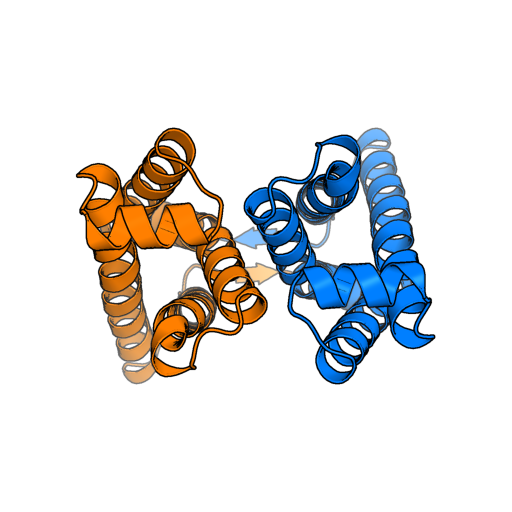 B 1 11 ? -19.391 5.582 -1.854 1 98.06 11 ILE B C 1
ATOM 1058 O O . ILE B 1 11 ? -19.422 4.352 -1.864 1 98.06 11 ILE B O 1
ATOM 1062 N N . SER B 1 12 ? -18.312 6.305 -1.812 1 98.31 12 SER B N 1
ATOM 1063 C CA . SER B 1 12 ? -17.016 5.641 -1.765 1 98.31 12 SER B CA 1
ATOM 1064 C C . SER B 1 12 ? -16.859 4.816 -0.49 1 98.31 12 SER B C 1
ATOM 1066 O O . SER B 1 12 ? -16.359 3.686 -0.529 1 98.31 12 SER B O 1
ATOM 1068 N N . ILE B 1 13 ? -17.328 5.375 0.587 1 97.81 13 ILE B N 1
ATOM 1069 C CA . ILE B 1 13 ? -17.25 4.668 1.86 1 97.81 13 ILE B CA 1
ATOM 1070 C C . ILE B 1 13 ? -18.109 3.4 1.793 1 97.81 13 ILE B C 1
ATOM 1072 O O . ILE B 1 13 ? -17.688 2.338 2.252 1 97.81 13 ILE B O 1
ATOM 1076 N N . THR B 1 14 ? -19.234 3.512 1.245 1 98.12 14 THR B N 1
ATOM 1077 C CA . THR B 1 14 ? -20.156 2.379 1.147 1 98.12 14 THR B CA 1
ATOM 1078 C C . THR B 1 14 ? -19.562 1.274 0.281 1 98.12 14 THR B C 1
ATOM 1080 O O . THR B 1 14 ? -19.516 0.111 0.687 1 98.12 14 THR B O 1
ATOM 1083 N N . ALA B 1 15 ? -19.094 1.65 -0.871 1 98.5 15 ALA B N 1
ATOM 1084 C CA . ALA B 1 15 ? -18.5 0.677 -1.781 1 98.5 15 ALA B CA 1
ATOM 1085 C C . ALA B 1 15 ? -17.25 0.037 -1.162 1 98.5 15 ALA B C 1
ATOM 1087 O O . ALA B 1 15 ? -17.094 -1.184 -1.214 1 98.5 15 ALA B O 1
ATOM 1088 N N . PHE B 1 16 ? -16.391 0.862 -0.607 1 98.75 16 PHE B N 1
ATOM 1089 C CA . PHE B 1 16 ? -15.172 0.427 0.065 1 98.75 16 PHE B CA 1
ATOM 1090 C C . PHE B 1 16 ? -15.492 -0.581 1.163 1 98.75 16 PHE B C 1
ATOM 1092 O O . PHE B 1 16 ? -14.883 -1.65 1.228 1 98.75 16 PHE B O 1
ATOM 1099 N N . SER B 1 17 ? -16.453 -0.251 1.988 1 98.5 17 SER B N 1
ATOM 1100 C CA . SER B 1 17 ? -16.844 -1.104 3.109 1 98.5 17 SER B CA 1
ATOM 1101 C C . SER B 1 17 ? -17.484 -2.402 2.623 1 98.5 17 SER B C 1
ATOM 1103 O O . SER B 1 17 ? -17.234 -3.469 3.191 1 98.5 17 SER B O 1
ATOM 1105 N N . PHE B 1 18 ? -18.234 -2.268 1.609 1 98.62 18 PHE B N 1
ATOM 1106 C CA . PHE B 1 18 ? -18.875 -3.461 1.086 1 98.62 18 PHE B CA 1
ATOM 1107 C C . PHE B 1 18 ? -17.859 -4.449 0.549 1 98.62 18 PHE B C 1
ATOM 1109 O O . PHE B 1 18 ? -17.906 -5.637 0.871 1 98.62 18 PHE B O 1
ATOM 1116 N N . ILE B 1 19 ? -16.984 -3.973 -0.214 1 98.38 19 ILE B N 1
ATOM 1117 C CA . ILE B 1 19 ? -16.016 -4.844 -0.863 1 98.38 19 ILE B CA 1
ATOM 1118 C C . ILE B 1 19 ? -15.117 -5.496 0.191 1 98.38 19 ILE B C 1
ATOM 1120 O O . ILE B 1 19 ? -14.945 -6.719 0.202 1 98.38 19 ILE B O 1
ATOM 1124 N N . PHE B 1 20 ? -14.539 -4.688 1.103 1 98.75 20 PHE B N 1
ATOM 1125 C CA . PHE B 1 20 ? -13.664 -5.223 2.141 1 98.75 20 PHE B CA 1
ATOM 1126 C C . PHE B 1 20 ? -14.445 -6.113 3.1 1 98.75 20 PHE B C 1
ATOM 1128 O O . PHE B 1 20 ? -13.945 -7.141 3.557 1 98.75 20 PHE B O 1
ATOM 1135 N N . GLY B 1 21 ? -15.648 -5.672 3.441 1 98.31 21 GLY B N 1
ATOM 1136 C CA . GLY B 1 21 ? -16.484 -6.488 4.32 1 98.31 21 GLY B CA 1
ATOM 1137 C C . GLY B 1 21 ? -16.812 -7.844 3.73 1 98.31 21 GLY B C 1
ATOM 1138 O O . GLY B 1 21 ? -16.703 -8.867 4.41 1 98.31 21 GLY B O 1
ATOM 1139 N N . TYR B 1 22 ? -17.188 -7.816 2.506 1 98.19 22 TYR B N 1
ATOM 1140 C CA . TYR B 1 22 ? -17.531 -9.047 1.806 1 98.19 22 TYR B CA 1
ATOM 1141 C C . TYR B 1 22 ? -16.312 -9.984 1.735 1 98.19 22 TYR B C 1
ATOM 1143 O O . TYR B 1 22 ? -16.422 -11.164 2.082 1 98.19 22 TYR B O 1
ATOM 1151 N N . ALA B 1 23 ? -15.242 -9.484 1.322 1 97.94 23 ALA B N 1
ATOM 1152 C CA . ALA B 1 23 ? -14.023 -10.281 1.209 1 97.94 23 ALA B CA 1
ATOM 1153 C C . ALA B 1 23 ? -13.578 -10.797 2.574 1 97.94 23 ALA B C 1
ATOM 1155 O O . ALA B 1 23 ? -13.203 -11.969 2.707 1 97.94 23 ALA B O 1
ATOM 1156 N N . GLY B 1 24 ? -13.602 -9.891 3.576 1 98.69 24 GLY B N 1
ATOM 1157 C CA . GLY B 1 24 ? -13.203 -10.281 4.918 1 98.69 24 GLY B CA 1
ATOM 1158 C C . GLY B 1 24 ? -14.062 -11.391 5.5 1 98.69 24 GLY B C 1
ATOM 1159 O O . GLY B 1 24 ? -13.539 -12.352 6.078 1 98.69 24 GLY B O 1
ATOM 1160 N N . VAL B 1 25 ? -15.32 -11.281 5.332 1 98.62 25 VAL B N 1
ATOM 1161 C CA . VAL B 1 25 ? -16.25 -12.266 5.879 1 98.62 25 VAL B CA 1
ATOM 1162 C C . VAL B 1 25 ? -16.047 -13.609 5.188 1 98.62 25 VAL B C 1
ATOM 1164 O O . VAL B 1 25 ? -16.031 -14.656 5.84 1 98.62 25 VAL B O 1
ATOM 1167 N N . LYS B 1 26 ? -15.867 -13.602 3.904 1 98.5 26 LYS B N 1
ATOM 1168 C CA . LYS B 1 26 ? -15.633 -14.852 3.176 1 98.5 26 LYS B CA 1
ATOM 1169 C C . LYS B 1 26 ? -14.359 -15.539 3.66 1 98.5 26 LYS B C 1
ATOM 1171 O O . LYS B 1 26 ? -14.297 -16.766 3.711 1 98.5 26 LYS B O 1
ATOM 1176 N N . LYS B 1 27 ? -13.398 -14.75 4.012 1 98.62 27 LYS B N 1
ATOM 1177 C CA . LYS B 1 27 ? -12.148 -15.312 4.52 1 98.62 27 LYS B CA 1
ATOM 1178 C C . LYS B 1 27 ? -12.328 -15.867 5.926 1 98.62 27 LYS B C 1
ATOM 1180 O O . LYS B 1 27 ? -11.805 -16.938 6.25 1 98.62 27 LYS B O 1
ATOM 1185 N N . LEU B 1 28 ? -13.086 -15.211 6.699 1 98.31 28 LEU B N 1
ATOM 1186 C CA . LEU B 1 28 ? -13.281 -15.633 8.086 1 98.31 28 LEU B CA 1
ATOM 1187 C C . LEU B 1 28 ? -14.086 -16.922 8.148 1 98.31 28 LEU B C 1
ATOM 1189 O O . LEU B 1 28 ? -13.766 -17.812 8.945 1 98.31 28 LEU B O 1
ATOM 1193 N N . TYR B 1 29 ? -15.062 -16.969 7.402 1 96.62 29 TYR B N 1
ATOM 1194 C CA . TYR B 1 29 ? -15.844 -18.203 7.477 1 96.62 29 TYR B CA 1
ATOM 1195 C C . TYR B 1 29 ? -15.32 -19.25 6.488 1 96.62 29 TYR B C 1
ATOM 1197 O O . TYR B 1 29 ? -15.961 -20.266 6.262 1 96.62 29 TYR B O 1
ATOM 1205 N N . GLN B 1 30 ? -14.258 -19.016 5.832 1 97.38 30 GLN B N 1
ATOM 1206 C CA . GLN B 1 30 ? -13.492 -19.938 4.992 1 97.38 30 GLN B CA 1
ATOM 1207 C C . GLN B 1 30 ? -14.328 -20.438 3.824 1 97.38 30 GLN B C 1
ATOM 1209 O O . GLN B 1 30 ? -14.406 -21.656 3.586 1 97.38 30 GLN B O 1
ATOM 1214 N N . GLU B 1 31 ? -14.891 -19.5 3.117 1 97.69 31 GLU B N 1
ATOM 1215 C CA . GLU B 1 31 ? -15.617 -19.875 1.903 1 97.69 31 GLU B CA 1
ATOM 1216 C C . GLU B 1 31 ? -14.719 -20.609 0.92 1 97.69 31 GLU B C 1
ATOM 1218 O O . GLU B 1 31 ? -13.578 -20.188 0.675 1 97.69 31 GLU B O 1
ATOM 1223 N N . GLU B 1 32 ? -15.203 -21.656 0.336 1 97.62 32 GLU B N 1
ATOM 1224 C CA . GLU B 1 32 ? -14.398 -22.625 -0.418 1 97.62 32 GLU B CA 1
ATOM 1225 C C . GLU B 1 32 ? -13.656 -21.938 -1.565 1 97.62 32 GLU B C 1
ATOM 1227 O O . GLU B 1 32 ? -12.445 -22.109 -1.711 1 97.62 32 GLU B O 1
ATOM 1232 N N . THR B 1 33 ? -14.383 -21.234 -2.412 1 96.81 33 THR B N 1
ATOM 1233 C CA . THR B 1 33 ? -13.773 -20.578 -3.566 1 96.81 33 THR B CA 1
ATOM 1234 C C . THR B 1 33 ? -12.727 -19.562 -3.123 1 96.81 33 THR B C 1
ATOM 1236 O O . THR B 1 33 ? -11.664 -19.438 -3.738 1 96.81 33 THR B O 1
ATOM 1239 N N . MET B 1 34 ? -13.016 -18.844 -2.082 1 96.81 34 MET B N 1
ATOM 1240 C CA . MET B 1 34 ? -12.07 -17.875 -1.527 1 96.81 34 MET B CA 1
ATOM 1241 C C . MET B 1 34 ? -10.82 -18.578 -1.009 1 96.81 34 MET B C 1
ATOM 1243 O O . MET B 1 34 ? -9.695 -18.156 -1.295 1 96.81 34 MET B O 1
ATOM 1247 N N . MET B 1 35 ? -11.008 -19.672 -0.318 1 97.69 35 MET B N 1
ATOM 1248 C CA . MET B 1 35 ? -9.875 -20.406 0.233 1 97.69 35 MET B CA 1
ATOM 1249 C C . MET B 1 35 ? -9.008 -20.969 -0.881 1 97.69 35 MET B C 1
ATOM 1251 O O . MET B 1 35 ? -7.777 -20.938 -0.792 1 97.69 35 MET B O 1
ATOM 1255 N N . MET B 1 36 ? -9.602 -21.438 -1.891 1 97.06 36 MET B N 1
ATOM 1256 C CA . MET B 1 36 ? -8.852 -21.953 -3.033 1 97.06 36 MET B CA 1
ATOM 1257 C C . MET B 1 36 ? -8.055 -20.844 -3.713 1 97.06 36 MET B C 1
ATOM 1259 O O . MET B 1 36 ? -6.895 -21.047 -4.078 1 97.06 36 MET B O 1
ATOM 1263 N N . GLY B 1 37 ? -8.727 -19.703 -3.881 1 96 37 GLY B N 1
ATOM 1264 C CA . GLY B 1 37 ? -8.047 -18.578 -4.477 1 96 37 GLY B CA 1
ATOM 1265 C C . GLY B 1 37 ? -6.863 -18.094 -3.654 1 96 37 GLY B C 1
ATOM 1266 O O . GLY B 1 37 ? -5.797 -17.812 -4.199 1 96 37 GLY B O 1
ATOM 1267 N N . MET B 1 38 ? -7.082 -18.062 -2.389 1 97.38 38 MET B N 1
ATOM 1268 C CA . MET B 1 38 ? -6.012 -17.625 -1.496 1 97.38 38 MET B CA 1
ATOM 1269 C C . MET B 1 38 ? -4.855 -18.609 -1.497 1 97.38 38 MET B C 1
ATOM 1271 O O . MET B 1 38 ? -3.689 -18.219 -1.467 1 97.38 38 MET B O 1
ATOM 1275 N N . GLU B 1 39 ? -5.188 -19.812 -1.515 1 96.88 39 GLU B N 1
ATOM 1276 C CA . GLU B 1 39 ? -4.148 -20.828 -1.601 1 96.88 39 GLU B CA 1
ATOM 1277 C C . GLU B 1 39 ? -3.344 -20.688 -2.891 1 96.88 39 GLU B C 1
ATOM 1279 O O . GLU B 1 39 ? -2.119 -20.844 -2.883 1 96.88 39 GLU B O 1
ATOM 1284 N N . GLU B 1 40 ? -4.039 -20.422 -3.961 1 95.81 40 GLU B N 1
ATOM 1285 C CA . GLU B 1 40 ? -3.375 -20.203 -5.242 1 95.81 40 GLU B CA 1
ATOM 1286 C C . GLU B 1 40 ? -2.412 -19.031 -5.168 1 95.81 40 GLU B C 1
ATOM 1288 O O . GLU B 1 40 ? -1.358 -19.031 -5.809 1 95.81 40 GLU B O 1
ATOM 1293 N N . LEU B 1 41 ? -2.766 -18.078 -4.375 1 96.31 41 LEU B N 1
ATOM 1294 C CA . LEU B 1 41 ? -1.947 -16.891 -4.223 1 96.31 41 LEU B CA 1
ATOM 1295 C C . LEU B 1 41 ? -0.835 -17.109 -3.205 1 96.31 41 LEU B C 1
ATOM 1297 O O . LEU B 1 41 ? -0.001 -16.234 -2.98 1 96.31 41 LEU B O 1
ATOM 1301 N N . GLY B 1 42 ? -0.912 -18.25 -2.527 1 96.31 42 GLY B N 1
ATOM 1302 C CA . GLY B 1 42 ? 0.185 -18.609 -1.646 1 96.31 42 GLY B CA 1
ATOM 1303 C C . GLY B 1 42 ? -0.108 -18.344 -0.182 1 96.31 42 GLY B C 1
ATOM 1304 O O . GLY B 1 42 ? 0.798 -18.375 0.653 1 96.31 42 GLY B O 1
ATOM 1305 N N . PHE B 1 43 ? -1.336 -18.094 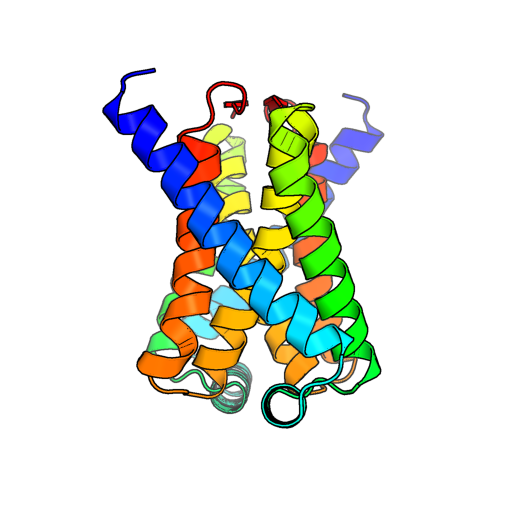0.042 1 97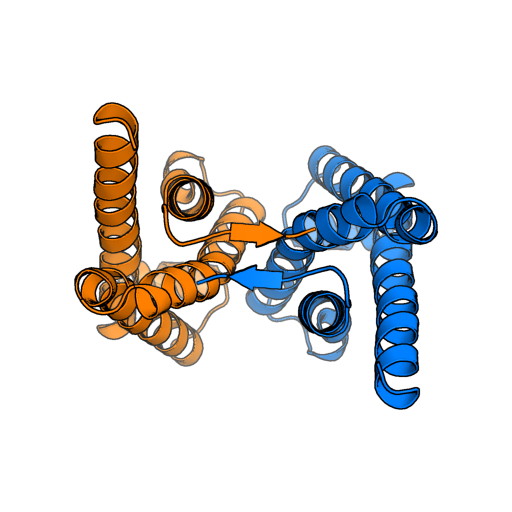.31 43 PHE B N 1
ATOM 1306 C CA . PHE B 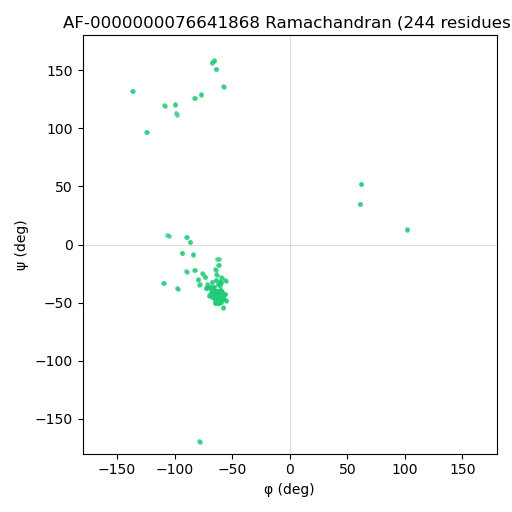1 43 ? -1.717 -17.812 1.419 1 97.31 43 PHE B CA 1
ATOM 1307 C C . PHE B 1 43 ? -2.521 -18.953 2.014 1 97.31 43 PHE B C 1
ATOM 1309 O O . PHE B 1 43 ? -3.604 -19.281 1.521 1 97.31 43 PHE B O 1
ATOM 1316 N N . GLY B 1 44 ? -2.035 -19.562 3.062 1 96.94 44 GLY B N 1
ATOM 1317 C CA . GLY B 1 44 ? -2.723 -20.656 3.74 1 96.94 44 GLY B CA 1
ATOM 1318 C C . GLY B 1 44 ? -3.854 -20.172 4.633 1 96.94 44 GLY B C 1
ATOM 1319 O O . GLY B 1 44 ? -4.207 -19 4.625 1 96.94 44 GLY B O 1
ATOM 1320 N N . VAL B 1 45 ? -4.352 -21.031 5.391 1 97.62 45 VAL B N 1
ATOM 1321 C CA . VAL B 1 45 ? -5.535 -20.797 6.211 1 97.62 45 VAL B CA 1
ATOM 1322 C C . VAL B 1 45 ? -5.23 -19.734 7.262 1 97.62 45 VAL B C 1
ATOM 1324 O O . VAL B 1 45 ? -6.035 -18.828 7.488 1 97.62 45 VAL B O 1
ATOM 1327 N N . THR B 1 46 ? -4.105 -19.828 7.824 1 97.62 46 THR B N 1
ATOM 1328 C CA . THR B 1 46 ? -3.734 -18.906 8.891 1 97.62 46 THR B CA 1
ATOM 1329 C C . THR B 1 46 ? -3.67 -17.469 8.375 1 97.62 46 THR B C 1
ATOM 1331 O O . THR B 1 46 ? -4.27 -16.562 8.961 1 97.62 46 THR B O 1
ATOM 1334 N N . TRP B 1 47 ? -2.961 -17.344 7.293 1 97.19 47 TRP B N 1
ATOM 1335 C CA . TRP B 1 47 ? -2.828 -16.016 6.715 1 97.19 47 TRP B CA 1
ATOM 1336 C C . TRP B 1 47 ? -4.176 -15.508 6.211 1 97.19 47 TRP B C 1
ATOM 1338 O O . TRP B 1 47 ? -4.496 -14.328 6.371 1 97.19 47 TRP B O 1
ATOM 1348 N N . THR B 1 48 ? -4.914 -16.406 5.617 1 98.38 48 THR B N 1
ATOM 1349 C CA . THR B 1 48 ? -6.223 -16.016 5.094 1 98.38 48 THR B CA 1
ATOM 1350 C C . THR B 1 48 ? -7.141 -15.562 6.223 1 98.38 48 THR B C 1
ATOM 1352 O O . THR B 1 48 ? -7.816 -14.539 6.105 1 98.38 48 THR B O 1
ATOM 1355 N N . PHE B 1 49 ? -7.102 -16.219 7.273 1 98.44 49 PHE B N 1
ATOM 1356 C CA . PHE B 1 49 ? -7.918 -15.852 8.422 1 98.44 49 PHE B CA 1
ATOM 1357 C C . PHE B 1 49 ? -7.457 -14.516 9 1 98.44 49 PHE B C 1
ATOM 1359 O O . PHE B 1 49 ? -8.281 -13.664 9.328 1 98.44 49 PHE B O 1
ATOM 1366 N N . ALA B 1 50 ? -6.199 -14.352 9.148 1 98.31 50 ALA B N 1
ATOM 1367 C CA . ALA B 1 50 ? -5.652 -13.117 9.703 1 98.31 50 ALA B CA 1
ATOM 1368 C C . ALA B 1 50 ? -6.027 -11.914 8.844 1 98.31 50 ALA B C 1
ATOM 1370 O O . ALA B 1 50 ? -6.438 -10.875 9.367 1 98.31 50 ALA B O 1
ATOM 1371 N N . ILE B 1 51 ? -5.883 -12.07 7.551 1 98.44 51 ILE B N 1
ATOM 1372 C CA . ILE B 1 51 ? -6.234 -11.008 6.613 1 98.44 51 ILE B CA 1
ATOM 1373 C C . ILE B 1 51 ? -7.727 -10.711 6.703 1 98.44 51 ILE B C 1
ATOM 1375 O O . ILE B 1 51 ? -8.133 -9.555 6.754 1 98.44 51 ILE B O 1
ATOM 1379 N N . GLY B 1 52 ? -8.547 -11.773 6.73 1 98.69 52 GLY B N 1
ATOM 1380 C CA . GLY B 1 52 ? -9.984 -11.602 6.879 1 98.69 52 GLY B CA 1
ATOM 1381 C C . GLY B 1 52 ? -10.367 -10.852 8.141 1 98.69 52 GLY B C 1
ATOM 1382 O O . GLY B 1 52 ? -11.227 -9.969 8.109 1 98.69 52 GLY B O 1
ATOM 1383 N N . LEU B 1 53 ? -9.727 -11.195 9.172 1 98.81 53 LEU B N 1
ATOM 1384 C CA . LEU B 1 53 ? -9.984 -10.531 10.445 1 98.81 53 LEU B CA 1
ATOM 1385 C C . LEU B 1 53 ? -9.648 -9.039 10.352 1 98.81 53 LEU B C 1
ATOM 1387 O O . LEU B 1 53 ? -10.438 -8.195 10.789 1 98.81 53 LEU B O 1
ATOM 1391 N N . ALA B 1 54 ? -8.531 -8.758 9.867 1 98.69 54 ALA B N 1
ATOM 1392 C CA . ALA B 1 54 ? -8.125 -7.367 9.703 1 98.69 54 ALA B CA 1
ATOM 1393 C C . ALA B 1 54 ? -9.109 -6.605 8.82 1 98.69 54 ALA B C 1
ATOM 1395 O O . ALA B 1 54 ? -9.461 -5.461 9.125 1 98.69 54 ALA B O 1
ATOM 1396 N N . GLU B 1 55 ? -9.523 -7.23 7.773 1 98.81 55 GLU B N 1
ATOM 1397 C CA . GLU B 1 55 ? -10.461 -6.594 6.852 1 98.81 55 GLU B CA 1
ATOM 1398 C C . GLU B 1 55 ? -11.805 -6.324 7.523 1 98.81 55 GLU B C 1
ATOM 1400 O O . GLU B 1 55 ? -12.367 -5.238 7.383 1 98.81 55 GLU B O 1
ATOM 1405 N N . VAL B 1 56 ? -12.281 -7.242 8.219 1 98.75 56 VAL B N 1
ATOM 1406 C CA . VAL B 1 56 ? -13.57 -7.086 8.891 1 98.75 56 VAL B CA 1
ATOM 1407 C C . VAL B 1 56 ? -13.461 -6.023 9.977 1 98.75 56 VAL B C 1
ATOM 1409 O O . VAL B 1 56 ? -14.305 -5.129 10.07 1 98.75 56 VAL B O 1
ATOM 1412 N N . LEU B 1 57 ? -12.406 -6.07 10.766 1 98.56 57 LEU B N 1
ATOM 1413 C CA . LEU B 1 57 ? -12.203 -5.062 11.805 1 98.56 57 LEU B CA 1
ATOM 1414 C C . LEU B 1 57 ? -12.039 -3.678 11.188 1 98.56 57 LEU B C 1
ATOM 1416 O O . LEU B 1 57 ? -12.586 -2.697 11.711 1 98.56 57 LEU B O 1
ATOM 1420 N N . GLY B 1 58 ? -11.273 -3.613 10.109 1 98.62 58 GLY B N 1
ATOM 1421 C CA . GLY B 1 58 ? -11.133 -2.346 9.414 1 98.62 58 GLY B CA 1
ATOM 1422 C C . GLY B 1 58 ? -12.453 -1.805 8.891 1 98.62 58 GLY B C 1
ATOM 1423 O O . GLY B 1 58 ? -12.719 -0.604 8.977 1 98.62 58 GLY B O 1
ATOM 1424 N N . THR B 1 59 ? -13.203 -2.723 8.352 1 98.56 59 THR B N 1
ATOM 1425 C CA . THR B 1 59 ? -14.508 -2.318 7.832 1 98.56 59 THR B CA 1
ATOM 1426 C C . THR B 1 59 ? -15.414 -1.83 8.961 1 98.56 59 THR B C 1
ATOM 1428 O O . THR B 1 59 ? -16.078 -0.803 8.828 1 98.56 59 THR B O 1
ATOM 1431 N N . ILE B 1 60 ? -15.414 -2.502 10.031 1 98.38 60 ILE B N 1
ATOM 1432 C CA . ILE B 1 60 ? -16.172 -2.072 11.203 1 98.38 60 ILE B CA 1
ATOM 1433 C C . ILE B 1 60 ? -15.68 -0.699 11.656 1 98.38 60 ILE B C 1
ATOM 1435 O O . ILE B 1 60 ? -16.484 0.164 12.023 1 98.38 60 ILE B O 1
ATOM 1439 N N . GLY B 1 61 ? -14.406 -0.515 11.609 1 98.19 61 GLY B N 1
ATOM 1440 C CA . GLY B 1 61 ? -13.836 0.775 11.961 1 98.19 61 GLY B CA 1
ATOM 1441 C C . GLY B 1 61 ? -14.281 1.897 11.039 1 98.19 61 GLY B C 1
ATOM 1442 O O . GLY B 1 61 ? -14.578 3.002 11.5 1 98.19 61 GLY B O 1
ATOM 1443 N N . VAL B 1 62 ? -14.297 1.607 9.789 1 98.06 62 VAL B N 1
ATOM 1444 C CA . VAL B 1 62 ? -14.75 2.605 8.828 1 98.06 62 VAL B CA 1
ATOM 1445 C C . VAL B 1 62 ? -16.203 2.986 9.125 1 98.06 62 VAL B C 1
ATOM 1447 O O . VAL B 1 62 ? -16.547 4.172 9.148 1 98.06 62 VAL B O 1
ATOM 1450 N N . LEU B 1 63 ? -16.984 2.078 9.422 1 96.5 63 LEU B N 1
ATOM 1451 C CA . LEU B 1 63 ? -18.406 2.316 9.68 1 96.5 63 LEU B CA 1
ATOM 1452 C C . LEU B 1 63 ? -18.594 3.02 11.023 1 96.5 63 LEU B C 1
ATOM 1454 O O . LEU B 1 63 ? -19.469 3.871 11.156 1 96.5 63 LEU B O 1
ATOM 1458 N N . ALA B 1 64 ? -17.781 2.623 11.938 1 93.94 64 ALA B N 1
ATOM 1459 C CA . ALA B 1 64 ? -17.828 3.289 13.234 1 93.94 64 ALA B CA 1
ATOM 1460 C C . ALA B 1 64 ? -17.438 4.762 13.117 1 93.94 64 ALA B C 1
ATOM 1462 O O . ALA B 1 64 ? -17.766 5.566 13.992 1 93.94 64 ALA B O 1
ATOM 1463 N N . GLY B 1 65 ? -16.734 5.023 12.062 1 86.31 65 GLY B N 1
ATOM 1464 C CA . GLY B 1 65 ? -16.281 6.375 11.789 1 86.31 65 GLY B CA 1
ATOM 1465 C C . GLY B 1 65 ? -17.406 7.367 11.609 1 86.31 65 GLY B C 1
ATOM 1466 O O . GLY B 1 65 ? -17.188 8.578 11.633 1 86.31 65 GLY B O 1
ATOM 1467 N N . ILE B 1 66 ? -18.578 6.945 11.469 1 82.38 66 ILE B N 1
ATOM 1468 C CA . ILE B 1 66 ? -19.75 7.805 11.492 1 82.38 66 ILE B CA 1
ATOM 1469 C C . ILE B 1 66 ? -19.844 8.531 12.836 1 82.38 66 ILE B C 1
ATOM 1471 O O . ILE B 1 66 ? -20.219 9.703 12.891 1 82.38 66 ILE B O 1
ATOM 1475 N N . PHE B 1 67 ? -19.328 7.945 13.898 1 90.19 67 PHE B N 1
ATOM 1476 C CA . PHE B 1 67 ? -19.422 8.492 15.242 1 90.19 67 PHE B CA 1
ATOM 1477 C C . PHE B 1 67 ? -18.062 8.992 15.734 1 90.19 67 PHE B C 1
ATOM 1479 O O . PHE B 1 67 ? -18 9.883 16.578 1 90.19 67 PHE B O 1
ATOM 1486 N N . VAL B 1 68 ? -17.062 8.352 15.32 1 93.56 68 VAL B N 1
ATOM 1487 C CA . VAL B 1 68 ? -15.703 8.672 15.727 1 93.56 68 VAL B CA 1
ATOM 1488 C C . VAL B 1 68 ? -14.836 8.922 14.492 1 93.56 68 VAL B C 1
ATOM 1490 O O . VAL B 1 68 ? -14.188 8.008 13.984 1 93.56 68 VAL B O 1
ATOM 1493 N N . HIS B 1 69 ? -14.672 10.094 14.141 1 92.75 69 HIS B N 1
ATOM 1494 C CA . HIS B 1 69 ? -14.125 10.492 12.852 1 92.75 69 HIS B CA 1
ATOM 1495 C C . HIS B 1 69 ? -12.703 9.984 12.672 1 92.75 69 HIS B C 1
ATOM 1497 O O . HIS B 1 69 ? -12.375 9.398 11.633 1 92.75 69 HIS B O 1
ATOM 1503 N N . PRO B 1 70 ? -11.844 10.117 13.664 1 95.62 70 PRO B N 1
ATOM 1504 C CA . PRO B 1 70 ? -10.469 9.656 13.453 1 95.62 70 PRO B CA 1
ATOM 1505 C C . PRO B 1 70 ? -10.383 8.156 13.203 1 95.62 70 PRO B C 1
ATOM 1507 O O . PRO B 1 70 ? -9.477 7.688 12.516 1 95.62 70 PRO B O 1
ATOM 1510 N N . VAL B 1 71 ? -11.312 7.414 13.68 1 96.94 71 VAL B N 1
ATOM 1511 C CA . VAL B 1 71 ? -11.312 5.965 13.523 1 96.94 71 VAL B CA 1
ATOM 1512 C C . VAL B 1 71 ? -11.539 5.598 12.062 1 96.94 71 VAL B C 1
ATOM 1514 O O . VAL B 1 71 ? -10.93 4.656 11.547 1 96.94 71 VAL B O 1
ATOM 1517 N N . LYS B 1 72 ? -12.359 6.344 11.406 1 97.25 72 LYS B N 1
ATOM 1518 C CA . LYS B 1 72 ? -12.625 6.125 9.992 1 97.25 72 LYS B CA 1
ATOM 1519 C C . LYS B 1 72 ? -11.344 6.25 9.164 1 97.25 72 LYS B C 1
ATOM 1521 O O . LYS B 1 72 ? -11.008 5.352 8.391 1 97.25 72 LYS B O 1
ATOM 1526 N N . ILE B 1 73 ? -10.656 7.297 9.391 1 96.88 73 ILE B N 1
ATOM 1527 C CA . ILE B 1 73 ? -9.461 7.598 8.609 1 96.88 73 ILE B CA 1
ATOM 1528 C C . ILE B 1 73 ? -8.383 6.562 8.898 1 96.88 73 ILE B C 1
ATOM 1530 O O . ILE B 1 73 ? -7.758 6.031 7.973 1 96.88 73 ILE B O 1
ATOM 1534 N N . ILE B 1 74 ? -8.219 6.254 10.156 1 97.38 74 ILE B N 1
ATOM 1535 C CA . ILE B 1 74 ? -7.223 5.266 10.547 1 97.38 74 ILE B CA 1
ATOM 1536 C C . ILE B 1 74 ? -7.555 3.918 9.914 1 97.38 74 ILE B C 1
ATOM 1538 O O . ILE B 1 74 ? -6.668 3.227 9.406 1 97.38 74 ILE B O 1
ATOM 1542 N N . SER B 1 75 ? -8.82 3.6 9.906 1 98.44 75 SER B N 1
ATOM 1543 C CA . SER B 1 75 ? -9.25 2.332 9.328 1 98.44 75 SER B CA 1
ATOM 1544 C C . SER B 1 75 ? -8.961 2.283 7.832 1 98.44 75 SER B C 1
ATOM 1546 O O . SER B 1 75 ? -8.469 1.272 7.32 1 98.44 75 SER B O 1
ATOM 1548 N N . VAL B 1 76 ? -9.234 3.346 7.156 1 98.25 76 VAL B N 1
ATOM 1549 C CA . VAL B 1 76 ? -8.977 3.414 5.719 1 98.25 76 VAL B CA 1
ATOM 1550 C C . VAL B 1 76 ? -7.484 3.283 5.449 1 98.25 76 VAL B C 1
ATOM 1552 O O . VAL B 1 76 ? -7.066 2.541 4.559 1 98.25 76 VAL B O 1
ATOM 1555 N N . LEU B 1 77 ? -6.684 3.906 6.266 1 97.56 77 LEU B N 1
ATOM 1556 C CA . LEU B 1 77 ? -5.234 3.877 6.102 1 97.56 77 LEU B CA 1
ATOM 1557 C C . LEU B 1 77 ? -4.688 2.477 6.359 1 97.56 77 LEU B C 1
ATOM 1559 O O . LEU B 1 77 ? -3.734 2.049 5.707 1 97.56 77 LEU B O 1
ATOM 1563 N N . LEU B 1 78 ? -5.32 1.765 7.246 1 98.19 78 LEU B N 1
ATOM 1564 C CA . LEU B 1 78 ? -4.863 0.424 7.59 1 98.19 78 LEU B CA 1
ATOM 1565 C C . LEU B 1 78 ? -5.316 -0.592 6.547 1 98.19 78 LEU B C 1
ATOM 1567 O O . LEU B 1 78 ? -4.625 -1.583 6.301 1 98.19 78 LEU B O 1
ATOM 1571 N N . LEU B 1 79 ? -6.41 -0.352 5.93 1 98.75 79 LEU B N 1
ATOM 1572 C CA . LEU B 1 79 ? -6.945 -1.271 4.934 1 98.75 79 LEU B CA 1
ATOM 1573 C C . LEU B 1 79 ? -6.289 -1.045 3.574 1 98.75 79 LEU B C 1
ATOM 1575 O O . LEU B 1 79 ? -6.191 -1.97 2.766 1 98.75 79 LEU B O 1
ATOM 1579 N N . MET B 1 80 ? -5.754 0.103 3.371 1 98.62 80 MET B N 1
ATOM 1580 C CA . MET B 1 80 ? -5.168 0.477 2.086 1 98.62 80 MET B CA 1
ATOM 1581 C C . MET B 1 80 ? -4.023 -0.461 1.715 1 98.62 80 MET B C 1
ATOM 1583 O O . MET B 1 80 ? -3.957 -0.945 0.583 1 98.62 80 MET B O 1
ATOM 1587 N N . PRO B 1 81 ? -3.145 -0.84 2.619 1 98.56 81 PRO B N 1
ATOM 1588 C CA . PRO B 1 81 ? -2.08 -1.781 2.27 1 98.56 81 PRO B CA 1
ATOM 1589 C C . PRO B 1 81 ? -2.615 -3.141 1.824 1 98.56 81 PRO B C 1
ATOM 1591 O O . PRO B 1 81 ? -2.012 -3.797 0.972 1 98.56 81 PRO B O 1
ATOM 1594 N N . PHE B 1 82 ? -3.699 -3.566 2.393 1 98.62 82 PHE B N 1
ATOM 1595 C CA . PHE B 1 82 ? -4.293 -4.832 1.983 1 98.62 82 PHE B CA 1
ATOM 1596 C C . PHE B 1 82 ? -4.801 -4.754 0.549 1 98.62 82 PHE B C 1
ATOM 1598 O O . PHE B 1 82 ? -4.664 -5.711 -0.218 1 98.62 82 PHE B O 1
ATOM 1605 N N . ALA B 1 83 ? -5.395 -3.613 0.221 1 98.62 83 ALA B N 1
ATOM 1606 C CA . ALA B 1 83 ? -5.863 -3.406 -1.147 1 98.62 83 ALA B CA 1
ATOM 1607 C C . ALA B 1 83 ? -4.699 -3.422 -2.133 1 98.62 83 ALA B C 1
ATOM 1609 O O . ALA B 1 83 ? -4.777 -4.062 -3.186 1 98.62 83 ALA B O 1
ATOM 1610 N N . ILE B 1 84 ? -3.658 -2.785 -1.794 1 98.56 84 ILE B N 1
ATOM 1611 C CA . ILE B 1 84 ? -2.477 -2.709 -2.645 1 98.56 84 ILE B CA 1
ATOM 1612 C C . ILE B 1 84 ? -1.872 -4.102 -2.812 1 98.56 84 ILE B C 1
ATOM 1614 O O . ILE B 1 84 ? -1.518 -4.5 -3.924 1 98.56 84 ILE B O 1
ATOM 1618 N N . GLY B 1 85 ? -1.77 -4.793 -1.755 1 98.31 85 GLY B N 1
ATOM 1619 C CA . GLY B 1 85 ? -1.267 -6.156 -1.81 1 98.31 85 GLY B CA 1
ATOM 1620 C C . GLY B 1 85 ? -2.111 -7.066 -2.678 1 98.31 85 GLY B C 1
ATOM 1621 O O . GLY B 1 85 ? -1.581 -7.816 -3.502 1 98.31 85 GLY B O 1
ATOM 1622 N N . ALA B 1 86 ? -3.428 -7.012 -2.469 1 98.06 86 ALA B N 1
ATOM 1623 C CA . ALA B 1 86 ? -4.336 -7.828 -3.27 1 98.06 86 ALA B CA 1
ATOM 1624 C C . ALA B 1 86 ? -4.207 -7.496 -4.754 1 98.06 86 ALA B C 1
ATOM 1626 O O . ALA B 1 86 ? -4.121 -8.398 -5.594 1 98.06 86 ALA B O 1
ATOM 1627 N N . PHE B 1 87 ? -4.211 -6.254 -5.039 1 98.12 87 PHE B N 1
ATOM 1628 C CA . PHE B 1 87 ? -4.086 -5.805 -6.422 1 98.12 87 PHE B CA 1
ATOM 1629 C C . PHE B 1 87 ? -2.805 -6.344 -7.051 1 98.12 87 PHE B C 1
ATOM 1631 O O . PHE B 1 87 ? -2.83 -6.891 -8.156 1 98.12 87 PHE B O 1
ATOM 1638 N N . THR B 1 88 ? -1.696 -6.238 -6.367 1 97.94 88 THR B N 1
ATOM 1639 C CA . THR B 1 88 ? -0.404 -6.668 -6.891 1 97.94 88 THR B CA 1
ATOM 1640 C C . THR B 1 88 ? -0.365 -8.188 -7.059 1 97.94 88 THR B C 1
ATOM 1642 O O . THR B 1 88 ? 0.184 -8.688 -8.039 1 97.94 88 THR B O 1
ATOM 1645 N N . MET B 1 89 ? -0.949 -8.883 -6.117 1 97.81 89 MET B N 1
ATOM 1646 C CA . MET B 1 89 ? -0.989 -10.336 -6.207 1 97.81 89 MET B CA 1
ATOM 1647 C C . MET B 1 89 ? -1.756 -10.789 -7.445 1 97.81 89 MET B C 1
ATOM 1649 O O . MET B 1 89 ? -1.308 -11.68 -8.172 1 97.81 89 MET B O 1
ATOM 1653 N N . HIS B 1 90 ? -2.898 -10.188 -7.691 1 97.44 90 HIS B N 1
ATOM 1654 C CA . HIS B 1 90 ? -3.701 -10.562 -8.852 1 97.44 90 HIS B CA 1
ATOM 1655 C C . HIS B 1 90 ? -2.977 -10.242 -10.148 1 97.44 90 HIS B C 1
ATOM 1657 O O . HIS B 1 90 ? -3.021 -11.023 -11.102 1 97.44 90 HIS B O 1
ATOM 1663 N N . MET B 1 91 ? -2.334 -9.109 -10.141 1 95.38 91 MET B N 1
ATOM 1664 C CA . MET B 1 91 ? -1.557 -8.742 -11.328 1 95.38 91 MET B CA 1
ATOM 1665 C C . MET B 1 91 ? -0.416 -9.727 -11.555 1 95.38 91 MET B C 1
ATOM 1667 O O . MET B 1 91 ? -0.213 -10.195 -12.672 1 95.38 91 MET B O 1
ATOM 1671 N N . GLY B 1 92 ? 0.324 -10 -10.5 1 96.62 92 GLY B N 1
ATOM 1672 C CA . GLY B 1 92 ? 1.455 -10.906 -10.609 1 96.62 92 GLY B CA 1
ATOM 1673 C C . GLY B 1 92 ? 1.059 -12.305 -11.047 1 96.62 92 GLY B C 1
ATOM 1674 O O . GLY B 1 92 ? 1.827 -12.984 -11.727 1 96.62 92 GLY B O 1
ATOM 1675 N N . HIS B 1 93 ? -0.094 -12.703 -10.672 1 96.75 93 HIS B N 1
ATOM 1676 C CA . HIS B 1 93 ? -0.585 -14.016 -11.078 1 96.75 93 HIS B CA 1
ATOM 1677 C C . HIS B 1 93 ? -1.278 -13.953 -12.43 1 96.75 93 HIS B C 1
ATOM 1679 O O . HIS B 1 93 ? -1.894 -14.93 -12.859 1 96.75 93 HIS B O 1
ATOM 1685 N N . GLN B 1 94 ? -1.258 -12.734 -13.008 1 95.69 94 GLN B N 1
ATOM 1686 C CA . GLN B 1 94 ? -1.729 -12.492 -14.367 1 95.69 94 GLN B CA 1
ATOM 1687 C C . GLN B 1 94 ? -3.209 -12.844 -14.508 1 95.69 94 GLN B C 1
ATOM 1689 O O . GLN B 1 94 ? -3.623 -13.422 -15.516 1 95.69 94 GLN B O 1
ATOM 1694 N N . HIS B 1 95 ? -3.922 -12.594 -13.461 1 95.88 95 HIS B N 1
ATOM 1695 C CA . HIS B 1 95 ? -5.375 -12.719 -13.547 1 95.88 95 HIS B CA 1
ATOM 1696 C C . HIS B 1 95 ? -5.957 -11.703 -14.523 1 95.88 95 HIS B C 1
ATOM 1698 O O . HIS B 1 95 ? -5.387 -10.625 -14.719 1 95.88 95 HIS B O 1
ATOM 1704 N N . PRO B 1 96 ? -7.129 -12.062 -15.156 1 96.12 96 PRO B N 1
ATOM 1705 C CA . PRO B 1 96 ? -7.777 -11.078 -16.031 1 96.12 96 PRO B CA 1
ATOM 1706 C C . PRO B 1 96 ? -8.336 -9.883 -15.25 1 96.12 96 PRO B C 1
ATOM 1708 O O . PRO B 1 96 ? -8.609 -10 -14.055 1 96.12 96 PRO B O 1
ATOM 1711 N N . PHE B 1 97 ? -8.492 -8.812 -15.906 1 94.56 97 PHE B N 1
ATOM 1712 C CA . PHE B 1 97 ? -8.953 -7.578 -15.289 1 94.56 97 PHE B CA 1
ATOM 1713 C C . PHE B 1 97 ? -10.297 -7.797 -14.594 1 94.56 97 PHE B C 1
ATOM 1715 O O . PHE B 1 97 ? -10.57 -7.184 -13.555 1 94.56 97 PHE B O 1
ATOM 1722 N N . SER B 1 98 ? -11.07 -8.68 -15.109 1 95.06 98 SER B N 1
ATOM 1723 C CA . SER B 1 98 ? -12.383 -8.953 -14.539 1 95.06 98 SER B CA 1
ATOM 1724 C C . SER B 1 98 ? -12.266 -9.469 -13.109 1 95.06 98 SER B C 1
ATOM 1726 O O . SER B 1 98 ? -13.211 -9.359 -12.32 1 95.06 98 SER B O 1
ATOM 1728 N N . ILE B 1 99 ? -11.102 -9.922 -12.758 1 91.31 99 ILE B N 1
ATOM 1729 C CA . ILE B 1 99 ? -10.898 -10.5 -11.43 1 91.31 99 ILE B CA 1
ATOM 1730 C C . ILE B 1 99 ? -10.305 -9.438 -10.5 1 91.31 99 ILE B C 1
ATOM 1732 O O . ILE B 1 99 ? -10.734 -9.305 -9.352 1 91.31 99 ILE B O 1
ATOM 1736 N N . TYR B 1 100 ? -9.406 -8.609 -11.031 1 92.56 100 TYR B N 1
ATOM 1737 C CA . TYR B 1 100 ? -8.68 -7.793 -10.062 1 92.56 100 TYR B CA 1
ATOM 1738 C C . TYR B 1 100 ? -9.18 -6.355 -10.07 1 92.56 100 TYR B C 1
ATOM 1740 O O . TYR B 1 100 ? -8.68 -5.512 -9.328 1 92.56 100 TYR B O 1
ATOM 1748 N N . TRP B 1 101 ? -10.227 -6.047 -10.781 1 94.88 101 TRP B N 1
ATOM 1749 C CA . TRP B 1 101 ? -10.719 -4.672 -10.797 1 94.88 101 TRP B CA 1
ATOM 1750 C C . TRP B 1 101 ? -11.203 -4.25 -9.414 1 94.88 101 TRP B C 1
ATOM 1752 O O . TRP B 1 101 ? -11.125 -3.074 -9.055 1 94.88 101 TRP B O 1
ATOM 1762 N N . GLN B 1 102 ? -11.703 -5.164 -8.602 1 96.25 102 GLN B N 1
ATOM 1763 C CA . GLN B 1 102 ? -12.203 -4.816 -7.277 1 96.25 102 GLN B CA 1
ATOM 1764 C C . GLN B 1 102 ? -11.07 -4.344 -6.371 1 96.25 102 GLN B C 1
ATOM 1766 O O . GLN B 1 102 ? -11.234 -3.395 -5.605 1 96.25 102 GLN B O 1
ATOM 1771 N N . SER B 1 103 ? -9.969 -5.066 -6.441 1 97.31 103 SER B N 1
ATOM 1772 C CA . SER B 1 103 ? -8.836 -4.648 -5.621 1 97.31 103 SER B CA 1
ATOM 1773 C C . SER B 1 103 ? -8.297 -3.299 -6.074 1 97.31 103 SER B C 1
ATOM 1775 O O . SER B 1 103 ? -7.914 -2.469 -5.246 1 97.31 103 SER B O 1
ATOM 1777 N N . LEU B 1 104 ? -8.289 -3.039 -7.375 1 97.81 104 LEU B N 1
ATOM 1778 C CA . LEU B 1 104 ? -7.91 -1.724 -7.879 1 97.81 104 LEU B CA 1
ATOM 1779 C C . LEU B 1 104 ? -8.891 -0.658 -7.406 1 97.81 104 LEU B C 1
ATOM 1781 O O . LEU B 1 104 ? -8.484 0.431 -6.996 1 97.81 104 LEU B O 1
ATOM 1785 N N . ALA B 1 105 ? -10.117 -0.973 -7.469 1 98.44 105 ALA B N 1
ATOM 1786 C CA . ALA B 1 105 ? -11.164 -0.045 -7.047 1 98.44 105 ALA B CA 1
ATOM 1787 C C . ALA B 1 105 ? -10.977 0.376 -5.594 1 98.44 105 ALA B C 1
ATOM 1789 O O . ALA B 1 105 ? -11.039 1.564 -5.273 1 98.44 105 ALA B O 1
ATOM 1790 N N . VAL B 1 106 ? -10.703 -0.545 -4.758 1 98.38 106 VAL B N 1
ATOM 1791 C CA . VAL B 1 106 ? -10.617 -0.196 -3.344 1 98.38 106 VAL B CA 1
ATOM 1792 C C . VAL B 1 106 ? -9.336 0.582 -3.076 1 98.38 106 VAL B C 1
ATOM 1794 O O . VAL B 1 106 ? -9.273 1.399 -2.154 1 98.38 106 VAL B O 1
ATOM 1797 N N . CYS B 1 107 ? -8.297 0.382 -3.844 1 98.56 107 CYS B N 1
ATOM 1798 C CA . CYS B 1 107 ? -7.141 1.267 -3.773 1 98.56 107 CYS B CA 1
ATOM 1799 C C . CYS B 1 107 ? -7.535 2.705 -4.09 1 98.56 107 CYS B C 1
ATOM 1801 O O . CYS B 1 107 ? -7.207 3.623 -3.338 1 98.56 107 CYS B O 1
ATOM 1803 N N . VAL B 1 108 ? -8.266 2.865 -5.145 1 98.62 108 VAL B N 1
ATOM 1804 C CA . VAL B 1 108 ? -8.68 4.188 -5.594 1 98.62 108 VAL B CA 1
ATOM 1805 C C . VAL B 1 108 ? -9.664 4.789 -4.594 1 98.62 108 VAL B C 1
ATOM 1807 O O . VAL B 1 108 ? -9.539 5.957 -4.211 1 98.62 108 VAL B O 1
ATOM 1810 N N . LEU B 1 109 ? -10.586 4.004 -4.168 1 98.81 109 LEU B N 1
ATOM 1811 C CA . LEU B 1 109 ? -11.594 4.477 -3.227 1 98.81 109 LEU B CA 1
ATOM 1812 C C . LEU B 1 109 ? -10.953 4.949 -1.929 1 98.81 109 LEU B C 1
ATOM 1814 O O . LEU B 1 109 ? -11.422 5.906 -1.31 1 98.81 109 LEU B O 1
ATOM 1818 N N . SER B 1 110 ? -9.914 4.23 -1.451 1 98.62 110 SER B N 1
ATOM 1819 C CA . SER B 1 110 ? -9.211 4.672 -0.249 1 98.62 110 SER B CA 1
ATOM 1820 C C . SER B 1 110 ? -8.688 6.098 -0.406 1 98.62 110 SER B C 1
ATOM 1822 O O . SER B 1 110 ? -8.844 6.926 0.494 1 98.62 110 SER B O 1
ATOM 1824 N N . ILE B 1 111 ? -8.141 6.418 -1.534 1 98.19 111 ILE B N 1
ATOM 1825 C CA . ILE B 1 111 ? -7.594 7.742 -1.812 1 98.19 111 ILE B CA 1
ATOM 1826 C C . ILE B 1 111 ? -8.727 8.758 -1.893 1 98.19 111 ILE B C 1
ATOM 1828 O O . ILE B 1 111 ? -8.625 9.859 -1.34 1 98.19 111 ILE B O 1
ATOM 1832 N N . VAL B 1 112 ? -9.812 8.391 -2.521 1 98.44 112 VAL B N 1
ATOM 1833 C CA . VAL B 1 112 ? -10.961 9.281 -2.678 1 98.44 112 VAL B CA 1
ATOM 1834 C C . VAL B 1 112 ? -11.555 9.594 -1.309 1 98.44 112 VAL B C 1
ATOM 1836 O O . VAL B 1 112 ? -11.891 10.742 -1.022 1 98.44 112 VAL B O 1
ATOM 1839 N N . ILE B 1 113 ? -11.672 8.617 -0.484 1 97.88 113 ILE B N 1
ATOM 1840 C CA . ILE B 1 113 ? -12.242 8.797 0.845 1 97.88 113 ILE B CA 1
ATOM 1841 C C . ILE B 1 113 ? -11.391 9.781 1.643 1 97.88 113 ILE B C 1
ATOM 1843 O O . ILE B 1 113 ? -11.914 10.703 2.266 1 97.88 113 ILE B O 1
ATOM 1847 N N . LEU B 1 114 ? -10.094 9.602 1.589 1 96.94 114 LEU B N 1
ATOM 1848 C CA . LEU B 1 114 ? -9.195 10.484 2.326 1 96.94 114 LEU B CA 1
ATOM 1849 C C . LEU B 1 114 ? -9.234 11.898 1.758 1 96.94 114 LEU B C 1
ATOM 1851 O O . LEU B 1 114 ? -9.234 12.875 2.512 1 96.94 114 LEU B O 1
ATOM 1855 N N . TRP B 1 115 ? -9.352 11.93 0.484 1 96.31 115 TRP B N 1
ATOM 1856 C CA . TRP B 1 115 ? -9.344 13.219 -0.192 1 96.31 115 TRP B CA 1
ATOM 1857 C C . TRP B 1 115 ? -10.633 13.992 0.085 1 96.31 115 TRP B C 1
ATOM 1859 O O . TRP B 1 115 ? -10.617 15.219 0.186 1 96.31 115 TRP B O 1
ATOM 1869 N N . THR B 1 116 ? -11.695 13.336 0.198 1 96.31 116 THR B N 1
ATOM 1870 C CA . THR B 1 116 ? -12.992 13.984 0.333 1 96.31 116 THR B CA 1
ATOM 1871 C C . THR B 1 116 ? -13.359 14.148 1.804 1 96.31 116 THR B C 1
ATOM 1873 O O . THR B 1 116 ? -14.391 14.758 2.125 1 96.31 116 THR B O 1
ATOM 1876 N N . ASP B 1 117 ? -12.586 13.594 2.619 1 94.38 117 ASP B N 1
ATOM 1877 C CA . ASP B 1 117 ? -12.898 13.695 4.039 1 94.38 117 ASP B CA 1
ATOM 1878 C C . ASP B 1 117 ? -12.523 15.078 4.582 1 94.38 117 ASP B C 1
ATOM 1880 O O . ASP B 1 117 ? -11.375 15.508 4.449 1 94.38 117 ASP B O 1
ATOM 1884 N N . ASP B 1 118 ? -13.352 15.797 5.246 1 90.56 118 ASP B N 1
ATOM 1885 C CA . ASP B 1 118 ? -13.188 17.188 5.676 1 90.56 118 ASP B CA 1
ATOM 1886 C C . ASP B 1 118 ? -12.242 17.281 6.871 1 90.56 118 ASP B C 1
ATOM 1888 O O . ASP B 1 118 ? -11.625 18.312 7.094 1 90.56 118 ASP B O 1
ATOM 1892 N N . SER B 1 119 ? -12.156 16.281 7.555 1 90.5 119 SER B N 1
ATOM 1893 C CA . SER B 1 119 ? -11.352 16.312 8.766 1 90.5 119 SER B CA 1
ATOM 1894 C C . SER B 1 119 ? -9.906 15.898 8.484 1 90.5 119 SER B C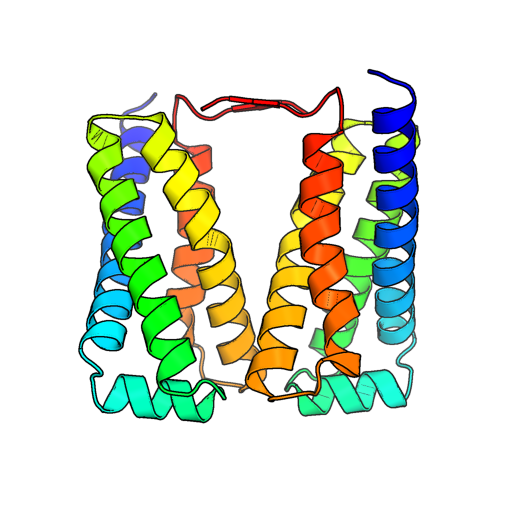 1
ATOM 1896 O O . SER B 1 119 ? -9.008 16.203 9.266 1 90.5 119 SER B O 1
ATOM 1898 N N . PHE B 1 120 ? -9.719 15.164 7.418 1 93.75 120 PHE B N 1
ATOM 1899 C CA . PHE B 1 120 ? -8.398 14.633 7.09 1 93.75 120 PHE B CA 1
ATOM 1900 C C . PHE B 1 120 ? -7.562 15.672 6.359 1 93.75 120 PHE B C 1
ATOM 1902 O O . PHE B 1 120 ? -8 16.234 5.352 1 93.75 120 PHE B O 1
ATOM 1909 N N . LYS B 1 121 ? -6.387 15.969 6.836 1 93.62 121 LYS B N 1
ATOM 1910 C CA . LYS B 1 121 ? -5.445 16.844 6.152 1 93.62 121 LYS B CA 1
ATOM 1911 C C . LYS B 1 121 ? -4.031 16.281 6.191 1 93.62 121 LYS B C 1
ATOM 1913 O O . LYS B 1 121 ? -3.582 15.789 7.227 1 93.62 121 LYS B O 1
ATOM 1918 N N . LEU B 1 122 ? -3.439 16.297 5.043 1 92.06 122 LEU B N 1
ATOM 1919 C CA . LEU B 1 122 ? -2.018 16 4.918 1 92.06 122 LEU B CA 1
ATOM 1920 C C . LEU B 1 122 ? -1.192 17.281 4.852 1 92.06 122 LEU B C 1
ATOM 1922 O O . LEU B 1 122 ? -1.32 18.062 3.906 1 92.06 122 LEU B O 1
ATOM 1926 N N . VAL B 1 123 ? -0.439 17.531 5.844 1 91.5 123 VAL B N 1
ATOM 1927 C CA . VAL B 1 123 ? 0.431 18.703 5.859 1 91.5 123 VAL B CA 1
ATOM 1928 C C . VAL B 1 123 ? 1.854 18.297 5.48 1 91.5 123 VAL B C 1
ATOM 1930 O O . VAL B 1 123 ? 2.449 17.422 6.125 1 91.5 123 VAL B O 1
ATOM 1933 N N . LEU B 1 124 ? 2.318 18.875 4.449 1 90.19 124 LEU B N 1
ATOM 1934 C CA . LEU B 1 124 ? 3.613 18.516 3.887 1 90.19 124 LEU B CA 1
ATOM 1935 C C . LEU B 1 124 ? 4.648 19.609 4.152 1 90.19 124 LEU B C 1
ATOM 1937 O O . LEU B 1 124 ? 4.297 20.781 4.281 1 90.19 124 LEU B O 1
#

Secondary structure (DSSP, 8-state):
--HHHHHHHHHHHHHHHHHHHHHHHHHHTT-HHHHHHHHHTT--HHHHHHHHHHHHHHHHHHHHTTT-HHHHHHHHHHHHHHHHHHHHHHHHTT--HHHHHHHHHHHHHHHHHHHH-SS-EEE-/--HHHHHHHHHHHHHHHHHHHHHHHHHHTT-HHHHHHHHHTT--HHHHHHHHHHHHHHHHHHHHTTT-HHHHHHHHHHHHHHHHHHHHHHHHTT--HHHHHHHHHHHHHHHHHHHH-SS-EEE-